Protein AF-A0A352SKR8-F1 (afdb_monomer_lite)

Structure (mmCIF, N/CA/C/O backbone):
data_AF-A0A352SKR8-F1
#
_entry.id   AF-A0A352SKR8-F1
#
loop_
_atom_site.group_PDB
_atom_site.id
_atom_site.type_symbol
_atom_site.label_atom_id
_atom_site.label_alt_id
_atom_site.label_comp_id
_atom_site.label_asym_id
_atom_site.label_entity_id
_atom_site.label_seq_id
_atom_site.pdbx_PDB_ins_code
_atom_site.Cartn_x
_atom_site.Cartn_y
_atom_site.Cartn_z
_atom_site.occupancy
_atom_site.B_iso_or_equiv
_atom_site.auth_seq_id
_atom_site.auth_comp_id
_atom_site.auth_asym_id
_atom_site.auth_atom_id
_atom_site.pdbx_PDB_model_num
ATOM 1 N N . VAL A 1 1 ? 21.280 4.554 -11.572 1.00 67.25 1 VAL A N 1
ATOM 2 C CA . VAL A 1 1 ? 20.898 5.602 -10.589 1.00 67.25 1 VAL A CA 1
ATOM 3 C C . VAL A 1 1 ? 20.989 6.953 -11.277 1.00 67.25 1 VAL A C 1
ATOM 5 O O . VAL A 1 1 ? 21.997 7.199 -11.922 1.00 67.25 1 VAL A O 1
ATOM 8 N N . GLY A 1 2 ? 19.936 7.776 -11.229 1.00 77.50 2 GLY A N 1
ATOM 9 C CA . GLY A 1 2 ? 19.920 9.088 -11.903 1.00 77.50 2 GLY A CA 1
ATOM 10 C C . GLY A 1 2 ? 19.765 9.052 -13.431 1.00 77.50 2 GLY A C 1
ATOM 11 O O . GLY A 1 2 ? 20.019 10.054 -14.086 1.00 77.50 2 GLY A O 1
ATOM 12 N N . SER A 1 3 ? 19.363 7.915 -14.009 1.00 85.81 3 SER A N 1
ATOM 13 C CA . SER A 1 3 ? 19.017 7.806 -15.431 1.00 85.81 3 SER A CA 1
ATOM 14 C C . SER A 1 3 ? 17.542 8.139 -15.672 1.00 85.81 3 SER A C 1
ATOM 16 O O . SER A 1 3 ? 16.727 8.043 -14.754 1.00 85.81 3 SER A O 1
ATOM 18 N N . GLU A 1 4 ? 17.178 8.452 -16.918 1.00 89.31 4 GLU A N 1
ATOM 19 C CA . GLU A 1 4 ? 15.783 8.694 -17.332 1.00 89.31 4 GLU A CA 1
ATOM 20 C C . GLU A 1 4 ? 14.850 7.543 -16.914 1.00 89.31 4 GLU A C 1
ATOM 22 O O . GLU A 1 4 ? 13.772 7.766 -16.369 1.00 89.31 4 GLU A O 1
ATOM 27 N N . MET A 1 5 ? 15.313 6.296 -17.065 1.00 87.75 5 MET A N 1
ATOM 28 C CA . MET A 1 5 ? 14.589 5.095 -16.632 1.00 87.75 5 MET A CA 1
ATOM 29 C C . MET A 1 5 ? 14.399 5.033 -15.109 1.00 87.75 5 MET A C 1
ATOM 31 O O . MET A 1 5 ? 13.341 4.617 -14.649 1.00 87.75 5 MET A O 1
ATOM 35 N N . ALA A 1 6 ? 15.387 5.460 -14.315 1.00 88.12 6 ALA A N 1
ATOM 36 C CA . ALA A 1 6 ? 15.270 5.476 -12.855 1.00 88.12 6 ALA A CA 1
ATOM 37 C C . ALA A 1 6 ? 14.271 6.543 -12.375 1.00 88.12 6 ALA A C 1
ATOM 39 O O . ALA A 1 6 ? 13.483 6.287 -11.468 1.00 88.12 6 ALA A O 1
ATOM 40 N N . LEU A 1 7 ? 14.289 7.723 -13.003 1.00 90.31 7 LEU A N 1
ATOM 41 C CA . LEU A 1 7 ? 13.343 8.813 -12.743 1.00 90.31 7 LEU A CA 1
ATOM 42 C C . LEU A 1 7 ? 11.912 8.409 -13.112 1.00 90.31 7 LEU A C 1
ATOM 44 O O . LEU A 1 7 ? 10.999 8.567 -12.302 1.00 90.31 7 LEU A O 1
ATOM 48 N N . ASN A 1 8 ? 11.736 7.802 -14.288 1.00 92.00 8 ASN A N 1
ATOM 49 C CA . ASN A 1 8 ? 10.465 7.215 -14.696 1.00 92.00 8 ASN A CA 1
ATOM 50 C C . ASN A 1 8 ? 10.012 6.122 -13.718 1.00 92.00 8 ASN A C 1
ATOM 52 O O . ASN A 1 8 ? 8.860 6.126 -13.289 1.00 92.00 8 ASN A O 1
ATOM 56 N N . GLY A 1 9 ? 10.926 5.229 -13.320 1.00 90.81 9 GLY A N 1
ATOM 57 C CA . GLY A 1 9 ? 10.721 4.189 -12.306 1.00 90.81 9 GLY A CA 1
ATOM 58 C C . GLY A 1 9 ? 10.158 4.751 -11.009 1.00 90.81 9 GLY A C 1
ATOM 59 O O . GLY A 1 9 ? 9.112 4.307 -10.540 1.00 90.81 9 GLY A O 1
ATOM 60 N N . ALA A 1 10 ? 10.819 5.771 -10.464 1.00 91.50 10 ALA A N 1
ATOM 61 C CA . ALA A 1 10 ? 10.415 6.427 -9.228 1.00 91.50 10 ALA A CA 1
ATOM 62 C C . ALA A 1 10 ? 9.041 7.108 -9.345 1.00 91.50 10 ALA A C 1
ATOM 64 O O . ALA A 1 10 ? 8.208 6.937 -8.456 1.00 91.50 10 ALA A O 1
ATOM 65 N N . ALA A 1 11 ? 8.774 7.824 -10.442 1.00 92.12 11 ALA A N 1
ATOM 66 C CA . ALA A 1 11 ? 7.487 8.483 -10.672 1.00 92.12 11 ALA A CA 1
ATOM 67 C C . ALA A 1 11 ? 6.338 7.469 -10.828 1.00 92.12 11 ALA A C 1
ATOM 69 O O . ALA A 1 11 ? 5.315 7.574 -10.147 1.00 92.12 11 ALA A O 1
ATOM 70 N N . ALA A 1 12 ? 6.531 6.435 -11.655 1.00 92.00 12 ALA A N 1
ATOM 71 C CA . ALA A 1 12 ? 5.567 5.349 -11.834 1.00 92.00 12 ALA A CA 1
ATOM 72 C C . ALA A 1 12 ? 5.309 4.599 -10.520 1.00 92.00 12 ALA A C 1
ATOM 74 O O . ALA A 1 12 ? 4.172 4.215 -10.225 1.00 92.00 12 ALA A O 1
ATOM 75 N N . HIS A 1 13 ? 6.360 4.391 -9.721 1.00 93.12 13 HIS A N 1
ATOM 76 C CA . HIS A 1 13 ? 6.255 3.731 -8.428 1.00 93.12 13 HIS A CA 1
ATOM 77 C C . HIS A 1 13 ? 5.497 4.589 -7.424 1.00 93.12 13 HIS A C 1
ATOM 79 O O . HIS A 1 13 ? 4.590 4.074 -6.781 1.00 93.12 13 HIS A O 1
ATOM 85 N N . ALA A 1 14 ? 5.788 5.889 -7.336 1.00 93.88 14 ALA A N 1
ATOM 86 C CA . ALA A 1 14 ? 5.060 6.813 -6.473 1.00 93.88 14 ALA A CA 1
ATOM 87 C C . ALA A 1 14 ? 3.558 6.822 -6.797 1.00 93.88 14 ALA A C 1
ATOM 89 O O . ALA A 1 14 ? 2.735 6.671 -5.894 1.00 93.88 14 ALA A O 1
ATOM 90 N N . PHE A 1 15 ? 3.202 6.901 -8.083 1.00 93.69 15 PHE A N 1
ATOM 91 C CA . PHE A 1 15 ? 1.811 6.840 -8.531 1.00 93.69 15 PHE A CA 1
ATOM 92 C C . PHE A 1 15 ? 1.137 5.511 -8.162 1.00 93.69 15 PHE A C 1
ATOM 94 O O . PHE A 1 15 ? 0.101 5.494 -7.496 1.00 93.69 15 PHE A O 1
ATOM 101 N N . SER A 1 16 ? 1.753 4.385 -8.536 1.00 93.81 16 SER A N 1
ATOM 102 C CA . SER A 1 16 ? 1.215 3.050 -8.239 1.00 93.81 16 SER A CA 1
ATOM 103 C C . SER A 1 16 ? 1.047 2.843 -6.734 1.00 93.81 16 SER A C 1
ATOM 105 O O . SER A 1 16 ? 0.039 2.295 -6.286 1.00 93.81 16 SER A O 1
ATOM 107 N N . HIS A 1 17 ? 2.012 3.338 -5.959 1.00 94.12 17 HIS A N 1
ATOM 108 C CA . HIS A 1 17 ? 2.047 3.244 -4.512 1.00 94.12 17 HIS A CA 1
ATOM 109 C C . HIS A 1 17 ? 0.936 4.017 -3.825 1.00 94.12 17 HIS A C 1
ATOM 111 O O . HIS A 1 17 ? 0.383 3.511 -2.850 1.00 94.12 17 HIS A O 1
ATOM 117 N N . ILE A 1 18 ? 0.557 5.185 -4.341 1.00 94.75 18 ILE A N 1
ATOM 118 C CA . ILE A 1 18 ? -0.629 5.899 -3.864 1.00 94.75 18 ILE A CA 1
ATOM 119 C C . ILE A 1 18 ? -1.867 5.013 -4.045 1.00 94.75 18 ILE A C 1
ATOM 121 O O . ILE A 1 18 ? -2.580 4.770 -3.076 1.00 94.75 18 ILE A O 1
ATOM 125 N N . LEU A 1 19 ? -2.071 4.440 -5.235 1.00 93.81 19 LEU A N 1
ATOM 126 C CA . LEU A 1 19 ? -3.261 3.634 -5.532 1.00 93.81 19 LEU A CA 1
ATOM 127 C C . LEU A 1 19 ? -3.398 2.412 -4.613 1.00 93.81 19 LEU A C 1
ATOM 129 O O . LEU A 1 19 ? -4.415 2.259 -3.929 1.00 93.81 19 LEU A O 1
ATOM 133 N N . TYR A 1 20 ? -2.379 1.546 -4.566 1.00 94.44 20 TYR A N 1
ATOM 134 C CA . TYR A 1 20 ? -2.492 0.315 -3.781 1.00 94.44 20 TYR A CA 1
ATOM 135 C C . TYR A 1 20 ? -2.424 0.570 -2.274 1.00 94.44 20 TYR A C 1
ATOM 137 O O . TYR A 1 20 ? -3.066 -0.165 -1.527 1.00 94.44 20 TYR A O 1
ATOM 145 N N . LYS A 1 21 ? -1.718 1.606 -1.785 1.00 94.44 21 LYS A N 1
ATOM 146 C CA . LYS A 1 21 ? -1.756 1.927 -0.349 1.00 94.44 21 LYS A CA 1
ATOM 147 C C . LYS A 1 21 ? -3.100 2.497 0.061 1.00 94.44 21 LYS A C 1
ATOM 149 O O . LYS A 1 21 ? -3.608 2.072 1.091 1.00 94.44 21 LYS A O 1
ATOM 154 N N . SER A 1 22 ? -3.696 3.392 -0.727 1.00 95.62 22 SER A N 1
ATOM 155 C CA . SER A 1 22 ? -5.046 3.890 -0.451 1.00 95.62 22 SER A CA 1
ATOM 156 C C . SER A 1 22 ? -6.044 2.736 -0.346 1.00 95.62 22 SER A C 1
ATOM 158 O O . SER A 1 22 ? -6.782 2.661 0.634 1.00 95.62 22 SER A O 1
ATOM 160 N N . LEU A 1 23 ? -5.996 1.777 -1.279 1.00 95.94 23 LEU A N 1
ATOM 161 C CA . LEU A 1 23 ? -6.818 0.567 -1.218 1.00 95.94 23 LEU A CA 1
ATOM 162 C C . LEU A 1 23 ? -6.547 -0.264 0.046 1.00 95.94 23 LEU A C 1
ATOM 164 O O . LEU A 1 23 ? -7.487 -0.656 0.737 1.00 95.94 23 LEU A O 1
ATOM 168 N N . LEU A 1 24 ? -5.276 -0.518 0.375 1.00 94.00 24 LEU A N 1
ATOM 169 C CA . LEU A 1 24 ? -4.895 -1.295 1.559 1.00 94.00 24 LEU A CA 1
ATOM 170 C C . LEU A 1 24 ? -5.330 -0.621 2.867 1.00 94.00 24 LEU A C 1
ATOM 172 O O . LEU A 1 24 ? -5.806 -1.318 3.757 1.00 94.00 24 LEU A O 1
ATOM 176 N N . PHE A 1 25 ? -5.224 0.706 2.981 1.00 92.94 25 PHE A N 1
ATOM 177 C CA . PHE A 1 25 ? -5.695 1.458 4.149 1.00 92.94 25 PHE A CA 1
ATOM 178 C C . PHE A 1 25 ? -7.220 1.410 4.284 1.00 92.94 25 PHE A C 1
ATOM 180 O O . PHE A 1 25 ? -7.724 1.188 5.383 1.00 92.94 25 PHE A O 1
ATOM 187 N N . MET A 1 26 ? -7.963 1.534 3.180 1.00 93.50 26 MET A N 1
ATOM 188 C CA . MET A 1 26 ? -9.423 1.364 3.193 1.00 93.50 26 MET A CA 1
ATOM 189 C C . MET A 1 26 ? -9.825 -0.052 3.622 1.00 93.50 26 MET A C 1
ATOM 191 O O . MET A 1 26 ? -10.756 -0.219 4.413 1.00 93.50 26 MET A O 1
ATOM 195 N N . CYS A 1 27 ? -9.102 -1.071 3.142 1.00 91.50 27 CYS A N 1
ATOM 196 C CA . CYS A 1 27 ? -9.303 -2.455 3.561 1.00 91.50 27 CYS A CA 1
ATOM 197 C C . CYS A 1 27 ? -8.949 -2.659 5.036 1.00 91.50 27 CYS A C 1
ATOM 199 O O . CYS A 1 27 ? -9.689 -3.337 5.734 1.00 91.50 27 CYS A O 1
ATOM 201 N N . ALA A 1 28 ? -7.855 -2.074 5.526 1.00 87.56 28 ALA A N 1
ATOM 202 C CA . ALA A 1 28 ? -7.468 -2.156 6.931 1.00 87.56 28 ALA A CA 1
ATOM 203 C C . ALA A 1 28 ? -8.532 -1.521 7.839 1.00 87.56 28 ALA A C 1
ATOM 205 O O . ALA A 1 28 ? -8.925 -2.135 8.825 1.00 87.56 28 ALA A O 1
ATOM 206 N N . GLY A 1 29 ? -9.077 -0.359 7.458 1.00 85.12 29 GLY A N 1
ATOM 207 C CA . GLY A 1 29 ? -10.216 0.255 8.147 1.00 85.12 29 GLY A CA 1
ATOM 208 C C . GLY A 1 29 ? -11.465 -0.633 8.132 1.00 85.12 29 GLY A C 1
ATOM 209 O O . GLY A 1 29 ? -12.126 -0.792 9.151 1.00 85.12 29 GLY A O 1
ATOM 210 N N . ALA A 1 30 ? -11.764 -1.286 7.004 1.00 86.06 30 ALA A N 1
ATOM 211 C CA . ALA A 1 30 ? -12.856 -2.258 6.914 1.00 86.06 30 ALA A CA 1
ATOM 212 C C . ALA A 1 30 ? -12.643 -3.480 7.825 1.00 86.06 30 ALA A C 1
ATOM 214 O O . ALA A 1 30 ? -13.584 -3.945 8.465 1.00 86.06 30 ALA A O 1
ATOM 215 N N . MET A 1 31 ? -11.413 -4.000 7.890 1.00 82.44 31 MET A N 1
ATOM 216 C CA . MET A 1 31 ? -11.050 -5.101 8.787 1.00 82.44 31 MET A CA 1
ATOM 217 C C . MET A 1 31 ? -11.209 -4.691 10.248 1.00 82.44 31 MET A C 1
ATOM 219 O O . MET A 1 31 ? -11.777 -5.457 11.012 1.00 82.44 31 MET A O 1
ATOM 223 N N . ALA A 1 32 ? -10.759 -3.489 10.612 1.00 78.12 32 ALA A N 1
ATOM 224 C CA . ALA A 1 32 ? -10.924 -2.908 11.943 1.00 78.12 32 ALA A CA 1
ATOM 225 C C . ALA A 1 32 ? -12.401 -2.834 12.363 1.00 78.12 32 ALA A C 1
ATOM 227 O O . ALA A 1 32 ? -12.754 -3.252 13.463 1.00 78.12 32 ALA A O 1
ATOM 228 N N . VAL A 1 33 ? -13.268 -2.366 11.461 1.00 77.12 33 VAL A N 1
ATOM 229 C CA . VAL A 1 33 ? -14.719 -2.291 11.691 1.00 77.12 33 VAL A CA 1
ATOM 230 C C . VAL A 1 33 ? -15.326 -3.677 11.927 1.00 77.12 33 VAL A C 1
ATOM 232 O O . VAL A 1 33 ? -16.110 -3.849 12.854 1.00 77.12 33 VAL A O 1
ATOM 235 N N . TYR A 1 34 ? -14.956 -4.682 11.127 1.00 73.69 34 TYR A N 1
ATOM 236 C CA . TYR A 1 34 ? -15.474 -6.044 11.300 1.00 73.69 34 TYR A CA 1
ATOM 237 C C . TYR A 1 34 ? -14.877 -6.792 12.496 1.00 73.69 34 TYR A C 1
ATOM 239 O O . TYR A 1 34 ? -15.574 -7.571 13.137 1.00 73.69 34 TYR A O 1
ATOM 247 N N . ALA A 1 35 ? -13.601 -6.567 12.802 1.00 67.38 35 ALA A N 1
ATOM 248 C CA . ALA A 1 35 ? -12.951 -7.121 13.985 1.00 67.38 35 ALA A CA 1
ATOM 249 C C . ALA A 1 35 ? -13.478 -6.480 15.284 1.00 67.38 35 ALA A C 1
ATOM 251 O O . ALA A 1 35 ? -13.132 -6.930 16.373 1.00 67.38 35 ALA A O 1
ATOM 252 N N . GLY A 1 36 ? -14.311 -5.436 15.174 1.00 56.62 36 GLY A N 1
ATOM 253 C CA . GLY A 1 36 ? -14.957 -4.764 16.295 1.00 56.62 36 GLY A CA 1
ATOM 254 C C . GLY A 1 36 ? -14.015 -3.907 17.136 1.00 56.62 36 GLY A C 1
ATOM 255 O O . GLY A 1 36 ? -14.447 -3.412 18.169 1.00 56.62 36 GLY A O 1
ATOM 256 N N . ARG A 1 37 ? -12.748 -3.737 16.730 1.00 51.41 37 ARG A N 1
ATOM 257 C CA . ARG A 1 37 ? -11.740 -2.924 17.429 1.00 51.41 37 ARG A CA 1
ATOM 258 C C . ARG A 1 37 ? -10.764 -2.332 16.419 1.00 51.41 37 ARG A C 1
ATOM 260 O O . ARG A 1 37 ? -10.093 -3.061 15.688 1.00 51.41 37 ARG A O 1
ATOM 267 N N . ALA A 1 38 ? -10.706 -1.002 16.363 1.00 46.28 38 ALA A N 1
ATOM 268 C CA . ALA A 1 38 ? -9.939 -0.278 15.351 1.00 46.28 38 ALA A CA 1
ATOM 269 C C . ALA A 1 38 ? -8.438 -0.151 15.654 1.00 46.28 38 ALA A C 1
ATOM 271 O O . ALA A 1 38 ? -7.672 0.204 14.758 1.00 46.28 38 ALA A O 1
ATOM 272 N N . THR A 1 39 ? -7.996 -0.498 16.865 1.00 36.31 39 THR A N 1
ATOM 273 C CA . THR A 1 39 ? -6.609 -0.288 17.291 1.00 36.31 39 THR A CA 1
ATOM 274 C C . THR A 1 39 ? -6.186 -1.339 18.314 1.00 36.31 39 THR A C 1
ATOM 276 O O . THR A 1 39 ? -6.989 -1.824 19.106 1.00 36.31 39 THR A O 1
ATOM 279 N N . LEU A 1 40 ? -4.885 -1.634 18.344 1.00 41.28 40 LEU A N 1
ATOM 280 C CA . LEU A 1 40 ? -4.193 -2.427 19.367 1.00 41.28 40 LEU A CA 1
ATOM 281 C C . LEU A 1 40 ? -4.238 -1.807 20.789 1.00 41.28 40 LEU A C 1
ATOM 283 O O . LEU A 1 40 ? -3.594 -2.332 21.687 1.00 41.28 40 LEU A O 1
ATOM 287 N N . VAL A 1 41 ? -4.950 -0.690 20.986 1.00 39.31 41 VAL A N 1
ATOM 288 C CA . VAL A 1 41 ? -4.839 0.238 22.125 1.00 39.31 41 VAL A CA 1
ATOM 289 C C . VAL A 1 41 ? -6.232 0.722 22.537 1.00 39.31 41 VAL A C 1
ATOM 291 O O . VAL A 1 41 ? -6.578 1.885 22.388 1.00 39.31 41 VAL A O 1
ATOM 294 N N . GLU A 1 42 ? -7.071 -0.172 23.040 1.00 34.97 42 GLU A N 1
ATOM 295 C CA . GLU A 1 42 ? -8.309 0.232 23.727 1.00 34.97 42 GLU A CA 1
ATOM 296 C C . GLU A 1 42 ? -8.274 -0.281 25.170 1.00 34.97 42 GLU A C 1
ATOM 298 O O . GLU A 1 42 ? -9.177 -0.947 25.663 1.00 34.97 42 GLU A O 1
ATOM 303 N N . TRP A 1 43 ? -7.136 -0.027 25.826 1.00 35.41 43 TRP A N 1
ATOM 304 C CA . TRP A 1 43 ? -6.876 -0.363 27.230 1.00 35.41 43 TRP A CA 1
ATOM 305 C C . TRP A 1 43 ? -6.254 0.821 27.975 1.00 35.41 43 TRP A C 1
ATOM 307 O O . TRP A 1 43 ? -5.331 0.660 28.764 1.00 35.41 43 TRP A O 1
ATOM 317 N N . THR A 1 44 ? -6.695 2.039 27.671 1.00 38.81 44 THR A N 1
ATOM 318 C CA . THR A 1 44 ? -6.252 3.235 28.396 1.00 38.81 44 THR A CA 1
ATOM 319 C C . THR A 1 44 ? -7.381 4.257 28.499 1.00 38.81 44 THR A C 1
ATOM 321 O O . THR A 1 44 ? -7.158 5.395 28.118 1.00 38.81 44 THR A O 1
ATOM 324 N N . ASP A 1 45 ? -8.590 3.866 28.926 1.00 37.47 45 ASP A N 1
ATOM 325 C CA . ASP A 1 45 ? -9.463 4.811 29.663 1.00 37.47 45 ASP A CA 1
ATOM 326 C C . ASP A 1 45 ? -10.688 4.192 30.368 1.00 37.47 45 ASP A C 1
ATOM 328 O O . ASP A 1 45 ? -11.758 4.787 30.446 1.00 37.47 45 ASP A O 1
ATOM 332 N N . SER A 1 46 ? -10.563 2.990 30.934 1.00 33.44 46 SER A N 1
ATOM 333 C CA . SER A 1 46 ? -11.492 2.591 32.002 1.00 33.44 46 SER A CA 1
ATOM 334 C C . SER A 1 46 ? -10.745 1.821 33.083 1.00 33.44 46 SER A C 1
ATOM 336 O O . SER A 1 46 ? -10.963 0.631 33.303 1.00 33.44 46 SER A O 1
ATOM 338 N N . GLN A 1 47 ? -9.796 2.492 33.730 1.00 36.25 47 GLN A N 1
ATOM 339 C CA . GLN A 1 47 ? -9.306 2.015 35.013 1.00 36.25 47 GLN A CA 1
ATOM 340 C C . GLN A 1 47 ? -9.789 2.979 36.084 1.00 36.25 47 GLN A C 1
ATOM 342 O O . GLN A 1 47 ? -9.194 4.025 36.323 1.00 36.25 47 GLN A O 1
ATOM 347 N N . ASP A 1 48 ? -10.922 2.583 36.658 1.00 36.53 48 ASP A N 1
ATOM 348 C CA . ASP A 1 48 ? -11.413 3.010 37.956 1.00 36.53 48 ASP A CA 1
ATOM 349 C C . ASP A 1 48 ? -10.275 3.102 38.981 1.00 36.53 48 ASP A C 1
ATOM 351 O O . ASP A 1 48 ? -9.398 2.233 39.056 1.00 36.53 48 ASP A O 1
ATOM 355 N N . ASP A 1 49 ? -10.365 4.141 39.810 1.00 36.78 49 ASP A N 1
ATOM 356 C CA . ASP A 1 49 ? -9.556 4.445 40.991 1.00 36.78 49 ASP A CA 1
ATOM 357 C C . ASP A 1 49 ? -9.696 3.377 42.099 1.00 36.78 49 ASP A C 1
ATOM 359 O O . ASP A 1 49 ? -10.119 3.652 43.223 1.00 36.78 49 ASP A O 1
ATOM 363 N N . SER A 1 50 ? -9.297 2.135 41.829 1.00 32.72 50 SER A N 1
ATOM 364 C CA . SER A 1 50 ? -9.081 1.136 42.878 1.00 32.72 50 SER A CA 1
ATOM 365 C C . SER A 1 50 ? -7.648 0.616 42.842 1.00 32.72 50 SER A C 1
ATOM 367 O O . SER A 1 50 ? -7.244 -0.287 42.115 1.00 32.72 50 SER A O 1
ATOM 369 N N . MET A 1 51 ? -6.858 1.282 43.673 1.00 47.41 51 MET A N 1
ATOM 370 C CA . MET A 1 51 ? -5.576 0.858 44.201 1.00 47.41 51 MET A CA 1
ATOM 371 C C . MET A 1 51 ? -5.656 -0.588 44.723 1.00 47.41 51 MET A C 1
ATOM 373 O O . MET A 1 51 ? -6.090 -0.790 45.849 1.00 47.41 51 MET A O 1
ATOM 377 N N . ASP A 1 52 ? -5.198 -1.581 43.955 1.00 35.03 52 ASP A N 1
ATOM 378 C CA . ASP A 1 52 ? -4.536 -2.762 44.522 1.00 35.03 52 ASP A CA 1
ATOM 379 C C . ASP A 1 52 ? -3.782 -3.614 43.476 1.00 35.03 52 ASP A C 1
ATOM 381 O O . ASP A 1 52 ? -4.338 -4.158 42.532 1.00 35.03 52 ASP A O 1
ATOM 385 N N . ARG A 1 53 ? -2.476 -3.760 43.741 1.00 34.59 53 ARG A N 1
ATOM 386 C CA . ARG A 1 53 ? -1.593 -4.909 43.448 1.00 34.59 53 ARG A CA 1
ATOM 387 C C . ARG A 1 53 ? -1.383 -5.356 41.989 1.00 34.59 53 ARG A C 1
ATOM 389 O O . ARG A 1 53 ? -2.140 -6.126 41.419 1.00 34.59 53 ARG A O 1
ATOM 396 N N . GLY A 1 54 ? -0.160 -5.092 41.512 1.00 32.78 54 GLY A N 1
ATOM 397 C CA . GLY A 1 54 ? 0.577 -6.053 40.677 1.00 32.78 54 GLY A CA 1
ATOM 398 C C . GLY A 1 54 ? 0.534 -5.828 39.166 1.00 32.78 54 GLY A C 1
ATOM 399 O O . GLY A 1 54 ? 0.231 -6.750 38.417 1.00 32.78 54 GLY A O 1
ATOM 400 N N . ALA A 1 55 ? 0.917 -4.639 38.696 1.00 36.78 55 ALA A N 1
ATOM 401 C CA . ALA A 1 55 ? 1.110 -4.370 37.271 1.00 36.78 55 ALA A CA 1
ATOM 402 C C . ALA A 1 55 ? 2.352 -5.102 36.714 1.00 36.78 55 ALA A C 1
ATOM 404 O O . ALA A 1 55 ? 3.435 -4.532 36.573 1.00 36.78 55 ALA A O 1
ATOM 405 N N . SER A 1 56 ? 2.192 -6.385 36.386 1.00 33.00 56 SER A N 1
ATOM 406 C CA . SER A 1 56 ? 3.116 -7.124 35.526 1.00 33.00 56 SER A CA 1
ATOM 407 C C . SER A 1 56 ? 2.607 -7.084 34.083 1.00 33.00 56 SER A C 1
ATOM 409 O O . SER A 1 56 ? 1.593 -7.676 33.742 1.00 33.00 56 SER A O 1
ATOM 411 N N . SER A 1 57 ? 3.311 -6.307 33.256 1.00 35.56 57 SER A N 1
ATOM 412 C CA . SER A 1 57 ? 3.322 -6.347 31.788 1.00 35.56 57 SER A CA 1
ATOM 413 C C . SER A 1 57 ? 1.999 -6.706 31.091 1.00 35.56 57 SER A C 1
ATOM 415 O O . SER A 1 57 ? 1.817 -7.846 30.654 1.00 35.56 57 SER A O 1
ATOM 417 N N . HIS A 1 58 ? 1.144 -5.704 30.865 1.00 36.38 58 HIS A N 1
ATOM 418 C CA . HIS A 1 58 ? 0.101 -5.766 29.838 1.00 36.38 58 HIS A CA 1
ATOM 419 C C . HIS A 1 58 ? 0.745 -6.073 28.480 1.00 36.38 58 HIS A C 1
ATOM 421 O O . HIS A 1 58 ? 1.288 -5.210 27.790 1.00 36.38 58 HIS A O 1
ATOM 427 N N . THR A 1 59 ? 0.751 -7.355 28.134 1.00 35.97 59 THR A N 1
ATOM 428 C CA . THR A 1 59 ? 1.214 -7.870 26.853 1.00 35.97 59 THR A CA 1
ATOM 429 C C . THR A 1 59 ? 0.025 -7.742 25.916 1.00 35.97 59 THR A C 1
ATOM 431 O O . THR A 1 59 ? -0.842 -8.607 25.897 1.00 35.97 59 THR A O 1
ATOM 434 N N . GLN A 1 60 ? -0.078 -6.610 25.218 1.00 44.09 60 GLN A N 1
ATOM 435 C CA . GLN A 1 60 ? -1.190 -6.361 24.303 1.00 44.09 60 GLN A CA 1
ATOM 436 C C . GLN A 1 60 ? -1.111 -7.331 23.121 1.00 44.09 60 GLN A C 1
ATOM 438 O O . GLN A 1 60 ? -0.223 -7.266 22.268 1.00 44.09 60 GLN A O 1
ATOM 443 N N . GLN A 1 61 ? -2.022 -8.297 23.150 1.00 41.72 61 GLN A N 1
ATOM 444 C CA . GLN A 1 61 ? -2.179 -9.351 22.168 1.00 41.72 61 GLN A CA 1
ATOM 445 C C . GLN A 1 61 ? -3.037 -8.836 21.009 1.00 41.72 61 GLN A C 1
ATOM 447 O O . GLN A 1 61 ? -4.040 -8.156 21.217 1.00 41.72 61 GLN A O 1
ATOM 452 N N . TRP A 1 62 ? -2.660 -9.181 19.777 1.00 43.88 62 TRP A N 1
ATOM 453 C CA . TRP A 1 62 ? -3.544 -9.038 18.622 1.00 43.88 62 TRP A CA 1
ATOM 454 C C . TRP A 1 62 ? -4.785 -9.902 18.876 1.00 43.88 62 TRP A C 1
ATOM 456 O O . TRP A 1 62 ? -4.666 -11.129 18.865 1.00 43.88 62 TRP A O 1
ATOM 466 N N . LYS A 1 63 ? -5.947 -9.290 19.147 1.00 44.59 63 LYS A N 1
ATOM 467 C CA . LYS A 1 63 ? -7.200 -10.045 19.242 1.00 44.59 63 LYS A CA 1
ATOM 468 C C . LYS A 1 63 ? -7.596 -10.463 17.828 1.00 44.59 63 LYS A C 1
ATOM 470 O O . LYS A 1 63 ? -7.801 -9.624 16.953 1.00 44.59 63 LYS A O 1
ATOM 475 N N . GLU A 1 64 ? -7.606 -11.768 17.600 1.00 53.25 64 GLU A N 1
ATOM 476 C CA . GLU A 1 64 ? -8.058 -12.359 16.345 1.00 53.25 64 GLU A CA 1
ATOM 477 C C . GLU A 1 64 ? -9.560 -12.086 16.179 1.00 53.25 64 GLU A C 1
ATOM 479 O O . GLU A 1 64 ? -10.270 -12.009 17.184 1.00 53.25 64 GLU A O 1
ATOM 484 N N . PRO A 1 65 ? -10.062 -11.883 14.949 1.00 55.41 65 PRO A N 1
ATOM 485 C CA . PRO A 1 65 ? -11.483 -11.645 14.759 1.00 55.41 65 PRO A CA 1
ATOM 486 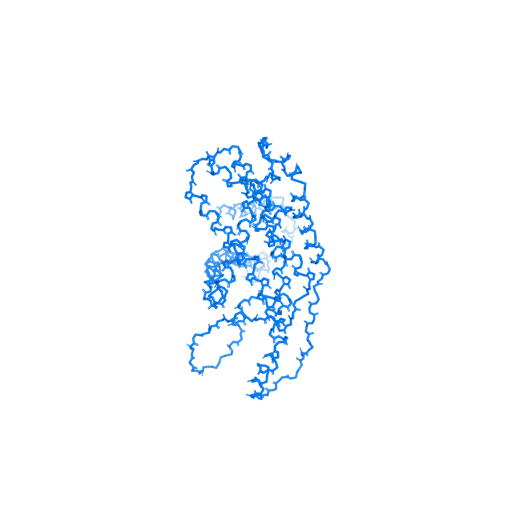C C . PRO A 1 65 ? -12.272 -12.892 15.180 1.00 55.41 65 PRO A C 1
ATOM 488 O O . PRO A 1 65 ? -12.005 -13.990 14.691 1.00 55.41 65 PRO A O 1
ATOM 491 N N . ASP A 1 66 ? -13.262 -12.699 16.057 1.00 53.72 66 ASP A N 1
ATOM 492 C CA . ASP A 1 66 ? -14.106 -13.770 16.615 1.00 53.72 66 ASP A CA 1
ATOM 493 C C . ASP A 1 66 ? -14.898 -14.520 15.515 1.00 53.72 66 ASP A C 1
ATOM 495 O O . ASP A 1 66 ? -15.358 -15.643 15.707 1.00 53.72 66 ASP A O 1
ATOM 499 N N . HIS A 1 67 ? -15.033 -13.918 14.326 1.00 61.03 67 HIS A N 1
ATOM 500 C CA . HIS A 1 67 ? -15.678 -14.507 13.158 1.00 61.03 67 HIS A CA 1
ATOM 501 C C . HIS A 1 67 ? -14.899 -14.222 11.860 1.00 61.03 67 HIS A C 1
ATOM 503 O O . HIS A 1 67 ? -14.250 -13.183 11.713 1.00 61.03 67 HIS A O 1
ATOM 509 N N . PRO A 1 68 ? -14.970 -15.125 10.866 1.00 65.81 68 PRO A N 1
ATOM 510 C CA . PRO A 1 68 ? -14.298 -14.935 9.592 1.00 65.81 68 PRO A CA 1
ATOM 511 C C . PRO A 1 68 ? -14.854 -13.739 8.807 1.00 65.81 68 PRO A C 1
ATOM 513 O O . PRO A 1 68 ? -16.036 -13.680 8.473 1.00 65.81 68 PRO A O 1
ATOM 516 N N . LEU A 1 69 ? -13.956 -12.837 8.411 1.00 79.94 69 LEU A N 1
ATOM 517 C CA . LEU A 1 69 ? -14.252 -11.688 7.555 1.00 79.94 69 LEU A CA 1
ATOM 518 C C . LEU A 1 69 ? -14.834 -12.100 6.182 1.00 79.94 69 LEU A C 1
ATOM 520 O O . LEU A 1 69 ? -14.518 -13.190 5.672 1.00 79.94 69 LEU A O 1
ATOM 524 N N . PRO A 1 70 ? -15.626 -11.225 5.525 1.00 86.31 70 PRO A N 1
ATOM 525 C CA . PRO A 1 70 ? -16.236 -11.523 4.230 1.00 86.31 70 PRO A CA 1
ATOM 526 C C . PRO A 1 70 ? -15.189 -11.752 3.131 1.00 86.31 70 PRO A C 1
ATOM 528 O O . PRO A 1 70 ? -14.155 -11.082 3.068 1.00 86.31 70 PRO A O 1
ATOM 531 N N . TRP A 1 71 ? -15.486 -12.673 2.211 1.00 86.38 71 TRP A N 1
ATOM 532 C CA . TRP A 1 71 ? -14.608 -13.000 1.078 1.00 86.38 71 TRP A CA 1
ATOM 533 C C . TRP A 1 71 ? -14.448 -11.853 0.073 1.00 86.38 71 TRP A C 1
ATOM 535 O O . TRP A 1 71 ? -13.392 -11.722 -0.538 1.00 86.38 71 TRP A O 1
ATOM 545 N N . GLY A 1 72 ? -15.451 -10.980 -0.066 1.00 89.44 72 GLY A N 1
ATOM 546 C CA . GLY A 1 72 ? -15.323 -9.782 -0.902 1.00 89.44 72 GLY A CA 1
ATOM 547 C C . GLY A 1 72 ? -14.210 -8.848 -0.413 1.00 89.44 72 GLY A C 1
ATOM 548 O O . GLY A 1 72 ? -13.440 -8.327 -1.215 1.00 89.44 72 GLY A O 1
ATOM 549 N N . LEU A 1 73 ? -14.068 -8.699 0.910 1.00 90.25 73 LEU A N 1
ATOM 550 C CA . LEU A 1 73 ? -13.021 -7.872 1.512 1.00 90.25 73 LEU A CA 1
ATOM 551 C C . LEU A 1 73 ? -11.642 -8.506 1.309 1.00 90.25 73 LEU A C 1
ATOM 553 O O . LEU A 1 73 ? -10.686 -7.799 1.003 1.00 90.25 73 LEU A O 1
ATOM 557 N N . PHE A 1 74 ? -11.558 -9.837 1.406 1.00 90.94 74 PHE A N 1
ATOM 558 C CA . PHE A 1 74 ? -10.347 -10.581 1.063 1.00 90.94 74 PHE A CA 1
ATOM 559 C C . PHE A 1 74 ? -9.913 -10.312 -0.378 1.00 90.94 74 PHE A C 1
ATOM 561 O O . PHE A 1 74 ? -8.763 -9.961 -0.606 1.00 90.94 74 PHE A O 1
ATOM 568 N N . ALA A 1 75 ? -10.822 -10.432 -1.350 1.00 94.06 75 ALA A N 1
ATOM 569 C CA . ALA A 1 75 ? -10.493 -10.228 -2.759 1.00 94.06 75 ALA A CA 1
ATOM 570 C C . ALA A 1 75 ? -9.971 -8.806 -3.029 1.00 94.06 75 ALA A C 1
ATOM 572 O O . ALA A 1 75 ? -8.930 -8.642 -3.663 1.00 94.06 75 ALA A O 1
ATOM 573 N N . LEU A 1 76 ? -10.645 -7.783 -2.491 1.00 95.25 76 LEU A N 1
ATOM 574 C CA . LEU A 1 76 ? -10.226 -6.383 -2.630 1.00 95.25 76 LEU A CA 1
ATOM 575 C C . LEU A 1 76 ? -8.872 -6.119 -1.960 1.00 95.25 76 LEU A C 1
ATOM 577 O O . LEU A 1 76 ? -8.004 -5.482 -2.558 1.00 95.25 76 LEU A O 1
ATOM 581 N N . TYR A 1 77 ? -8.658 -6.663 -0.758 1.00 94.81 77 TYR A N 1
ATOM 582 C CA . TYR A 1 77 ? -7.368 -6.580 -0.079 1.00 94.81 77 TYR A CA 1
ATOM 583 C C . TYR A 1 77 ? -6.263 -7.256 -0.888 1.00 94.81 77 TYR A C 1
ATOM 585 O O . TYR A 1 77 ? -5.197 -6.674 -1.071 1.00 94.81 77 TYR A O 1
ATOM 593 N N . MET A 1 78 ? -6.519 -8.459 -1.408 1.00 95.31 78 MET A N 1
ATOM 594 C CA . MET A 1 78 ? -5.544 -9.211 -2.189 1.00 95.31 78 MET A CA 1
ATOM 595 C C . MET A 1 78 ? -5.166 -8.482 -3.475 1.00 95.31 78 MET A C 1
ATOM 597 O O . MET A 1 78 ? -3.994 -8.491 -3.825 1.00 95.31 78 MET A O 1
ATOM 601 N N . ILE A 1 79 ? -6.079 -7.771 -4.141 1.00 96.00 79 ILE A N 1
ATOM 602 C CA . ILE A 1 79 ? -5.715 -6.934 -5.298 1.00 96.00 79 ILE A CA 1
ATOM 603 C C . ILE A 1 79 ? -4.687 -5.863 -4.893 1.00 96.00 79 ILE A C 1
ATOM 605 O O . ILE A 1 79 ? -3.675 -5.685 -5.573 1.00 96.00 79 ILE A O 1
ATOM 609 N N . GLY A 1 80 ? -4.883 -5.200 -3.749 1.00 94.94 80 GLY A N 1
ATOM 610 C CA . GLY A 1 80 ? -3.910 -4.246 -3.206 1.00 94.94 80 GLY A CA 1
ATOM 611 C C . GLY A 1 80 ? -2.591 -4.903 -2.785 1.00 94.94 80 GLY A C 1
ATOM 612 O O . GLY A 1 80 ? -1.516 -4.418 -3.139 1.00 94.94 80 GLY A O 1
ATOM 613 N N . ALA A 1 81 ? -2.663 -6.029 -2.073 1.00 93.88 81 ALA A N 1
ATOM 614 C CA . ALA A 1 81 ? -1.516 -6.751 -1.521 1.00 93.88 81 ALA A CA 1
ATOM 615 C C . ALA A 1 81 ? -0.651 -7.416 -2.610 1.00 93.88 81 ALA A C 1
ATOM 617 O O . ALA A 1 81 ? 0.578 -7.456 -2.524 1.00 93.88 81 ALA A O 1
ATOM 618 N N . LEU A 1 82 ? -1.274 -7.905 -3.678 1.00 94.00 82 LEU A N 1
ATOM 619 C CA . LEU A 1 82 ? -0.582 -8.438 -4.847 1.00 94.00 82 LEU A CA 1
ATOM 620 C C . LEU A 1 82 ? -0.017 -7.301 -5.708 1.00 94.00 82 LEU A C 1
ATOM 622 O O . LEU A 1 82 ? 1.081 -7.442 -6.248 1.00 94.00 82 LEU A O 1
ATOM 626 N N . SER A 1 83 ? -0.692 -6.145 -5.761 1.00 95.38 83 SER A N 1
ATOM 627 C CA . SER A 1 83 ? -0.170 -4.967 -6.457 1.00 95.38 83 SER A CA 1
ATOM 628 C C . SER A 1 83 ? 1.088 -4.439 -5.772 1.00 95.38 83 SER A C 1
ATOM 630 O O . SER A 1 83 ? 2.131 -4.350 -6.416 1.00 95.38 83 SER A O 1
ATOM 632 N N . ILE A 1 84 ? 1.070 -4.225 -4.449 1.00 93.44 84 ILE A N 1
ATOM 633 C CA . ILE A 1 84 ? 2.279 -3.829 -3.702 1.00 93.44 84 ILE A CA 1
ATOM 634 C C . ILE A 1 84 ? 3.397 -4.868 -3.815 1.00 93.44 84 ILE A C 1
ATOM 636 O O . ILE A 1 84 ? 4.565 -4.508 -3.716 1.00 93.44 84 ILE A O 1
ATOM 640 N N . SER A 1 85 ? 3.078 -6.142 -4.046 1.00 91.88 85 SER A N 1
ATOM 641 C CA . SER A 1 85 ? 4.072 -7.211 -4.197 1.00 91.88 85 SER A CA 1
ATOM 642 C C . SER A 1 85 ? 4.655 -7.294 -5.609 1.00 91.88 85 SER A C 1
ATOM 644 O O . SER A 1 85 ? 5.761 -7.800 -5.764 1.00 91.88 85 SER A O 1
ATOM 646 N N . GLY A 1 86 ? 4.023 -6.665 -6.601 1.00 89.06 86 GLY A N 1
ATOM 647 C CA . GLY A 1 86 ? 4.491 -6.663 -7.988 1.00 89.06 86 GLY A CA 1
ATOM 648 C C . GLY A 1 86 ? 4.086 -7.918 -8.752 1.00 89.06 86 GLY A C 1
ATOM 649 O O . GLY A 1 86 ? 4.859 -8.417 -9.558 1.00 89.06 86 GLY A O 1
ATOM 650 N N . VAL A 1 87 ? 2.897 -8.462 -8.482 1.00 92.12 87 VAL A N 1
ATOM 651 C CA . VAL A 1 87 ? 2.356 -9.569 -9.282 1.00 92.12 87 VAL A CA 1
ATOM 652 C C . VAL A 1 87 ? 2.067 -9.079 -10.705 1.00 92.12 87 VAL A C 1
ATOM 654 O O . VAL A 1 87 ? 1.515 -7.982 -10.848 1.00 92.12 87 VAL A O 1
ATOM 657 N N . PRO A 1 88 ? 2.403 -9.866 -11.748 1.00 90.25 88 PRO A N 1
ATOM 658 C CA . PRO A 1 88 ? 2.078 -9.515 -13.126 1.00 90.25 88 PRO A CA 1
ATOM 659 C C . PRO A 1 88 ? 0.609 -9.107 -13.287 1.00 90.25 88 PRO A C 1
ATOM 661 O O . PRO A 1 88 ? -0.263 -9.665 -12.624 1.00 90.25 88 PRO A O 1
ATOM 664 N N . LEU A 1 89 ? 0.345 -8.159 -14.193 1.00 89.62 89 LEU A N 1
ATOM 665 C CA . LEU A 1 89 ? -0.979 -7.571 -14.481 1.00 89.62 89 LEU A CA 1
ATOM 666 C C . LEU A 1 89 ? -1.506 -6.560 -13.445 1.00 89.62 89 LEU A C 1
ATOM 668 O O . LEU A 1 89 ? -2.580 -5.999 -13.651 1.00 89.62 89 LEU A O 1
ATOM 672 N N . LEU A 1 90 ? -0.778 -6.287 -12.357 1.00 93.44 90 LEU A N 1
ATOM 673 C CA . LEU A 1 90 ? -1.140 -5.254 -11.378 1.00 93.44 90 LEU A CA 1
ATOM 674 C C . LEU A 1 90 ? -0.214 -4.040 -11.456 1.00 93.44 90 LEU A C 1
ATOM 676 O O . LEU A 1 90 ? 0.942 -4.140 -11.862 1.00 93.44 90 LEU A O 1
ATOM 680 N N . SER A 1 91 ? -0.710 -2.879 -11.024 1.00 91.12 91 SER A N 1
ATOM 681 C CA . SER A 1 91 ? 0.010 -1.605 -11.151 1.00 91.12 91 SER A CA 1
ATOM 682 C C . SER A 1 91 ? 1.424 -1.608 -10.550 1.00 91.12 91 SER A C 1
ATOM 684 O O . SER A 1 91 ? 2.343 -1.034 -11.133 1.00 91.12 91 SER A O 1
ATOM 686 N N . GLY A 1 92 ? 1.663 -2.295 -9.427 1.00 87.56 92 GLY A N 1
ATOM 687 C CA . GLY A 1 92 ? 3.010 -2.367 -8.852 1.00 87.56 92 GLY A CA 1
ATOM 688 C C . GLY A 1 92 ? 4.029 -3.149 -9.692 1.00 87.56 92 GLY A C 1
ATOM 689 O O . GLY A 1 92 ? 5.224 -2.884 -9.572 1.00 87.56 92 GLY A O 1
ATOM 690 N N . PHE A 1 93 ? 3.595 -4.045 -10.587 1.00 92.00 93 PHE A N 1
ATOM 691 C CA . PHE A 1 93 ? 4.483 -4.738 -11.532 1.00 92.00 93 PHE A CA 1
ATOM 692 C C . PHE A 1 93 ? 4.980 -3.820 -12.654 1.00 92.00 93 PHE A C 1
ATOM 694 O O . PHE A 1 93 ? 6.067 -4.021 -13.173 1.00 92.00 93 PHE A O 1
ATOM 701 N N . ILE A 1 94 ? 4.240 -2.767 -12.997 1.00 90.56 94 ILE A N 1
ATOM 702 C CA . ILE A 1 94 ? 4.639 -1.831 -14.060 1.00 90.56 94 ILE A CA 1
ATOM 703 C C . ILE A 1 94 ? 5.800 -0.927 -13.622 1.00 90.56 94 ILE A C 1
ATOM 705 O O . ILE A 1 94 ? 6.595 -0.479 -14.447 1.00 90.56 94 ILE A O 1
ATOM 709 N N . SER A 1 95 ? 5.912 -0.666 -12.318 1.00 89.69 95 SER A N 1
ATOM 710 C CA . SER A 1 95 ? 6.888 0.276 -11.760 1.00 89.69 95 SER A CA 1
ATOM 711 C C . SER A 1 95 ? 8.111 -0.387 -11.126 1.00 89.69 95 SER A C 1
ATOM 713 O O . SER A 1 95 ? 9.221 0.126 -11.270 1.00 89.69 95 SER A O 1
ATOM 715 N N . LYS A 1 96 ? 7.942 -1.519 -10.430 1.00 90.56 96 LYS A N 1
ATOM 716 C CA . LYS A 1 96 ? 9.037 -2.164 -9.688 1.00 90.56 96 LYS A CA 1
ATOM 717 C C . LYS A 1 96 ? 10.194 -2.650 -10.572 1.00 90.56 96 LYS A C 1
ATOM 719 O O . LYS A 1 96 ? 11.326 -2.268 -10.275 1.00 90.56 96 LYS A O 1
ATOM 724 N N . PRO A 1 97 ? 9.972 -3.432 -11.644 1.00 89.94 97 PRO A N 1
ATOM 725 C CA . PRO A 1 97 ? 11.067 -3.963 -12.450 1.00 89.94 97 PRO A CA 1
ATOM 726 C C . PRO A 1 97 ? 11.855 -2.853 -13.151 1.00 89.94 97 PRO A C 1
ATOM 728 O O . PRO A 1 97 ? 13.070 -2.946 -13.258 1.00 89.94 97 PRO A O 1
ATOM 731 N N . MET A 1 98 ? 11.201 -1.744 -13.518 1.00 89.19 98 MET A N 1
ATOM 732 C CA . MET A 1 98 ? 11.872 -0.565 -14.079 1.00 89.19 98 MET A CA 1
ATOM 733 C C . MET A 1 98 ? 12.912 0.029 -13.109 1.00 89.19 98 MET A C 1
ATOM 735 O O . MET A 1 98 ? 13.992 0.444 -13.530 1.00 89.19 98 MET A O 1
ATOM 739 N N . ILE A 1 99 ? 12.629 0.036 -11.799 1.00 90.00 99 ILE A N 1
ATOM 740 C CA . ILE A 1 99 ? 13.599 0.466 -10.780 1.00 90.00 99 ILE A CA 1
ATOM 741 C C . ILE A 1 99 ? 14.749 -0.542 -10.683 1.00 90.00 99 ILE A C 1
ATOM 743 O O . ILE A 1 99 ? 15.910 -0.124 -10.700 1.00 90.00 99 ILE A O 1
ATOM 747 N N . LEU A 1 100 ? 14.451 -1.844 -10.615 1.00 88.88 100 LEU A N 1
ATOM 748 C CA . LEU A 1 100 ? 15.472 -2.888 -10.486 1.00 88.88 100 LEU A CA 1
ATOM 749 C C . LEU A 1 100 ? 16.401 -2.924 -11.708 1.00 88.88 100 LEU A C 1
ATOM 751 O O . LEU A 1 100 ? 17.620 -2.933 -11.543 1.00 88.88 100 LEU A O 1
ATOM 755 N N . GLU A 1 101 ? 15.861 -2.813 -12.922 1.00 87.56 101 GLU A N 1
ATOM 756 C CA . GLU A 1 101 ? 16.646 -2.742 -14.156 1.00 87.56 101 GLU A CA 1
ATOM 757 C C . GLU A 1 101 ? 17.534 -1.488 -14.192 1.00 87.56 101 GLU A C 1
ATOM 759 O O . GLU A 1 101 ? 18.702 -1.549 -14.586 1.00 87.56 101 GLU A O 1
ATOM 764 N N . SER A 1 102 ? 17.026 -0.346 -13.717 1.00 87.75 102 SER A N 1
ATOM 765 C CA . SER A 1 102 ? 17.807 0.895 -13.646 1.00 87.75 102 SER A CA 1
ATOM 766 C C . SER A 1 102 ? 18.982 0.825 -12.657 1.00 87.75 102 SER A C 1
ATOM 768 O O . SER A 1 102 ? 19.992 1.517 -12.846 1.00 87.75 102 SER A O 1
ATOM 770 N N . LEU A 1 103 ? 18.867 0.001 -11.607 1.00 87.06 103 LEU A N 1
ATOM 771 C CA . LEU A 1 103 ? 19.963 -0.308 -10.688 1.00 87.06 103 LEU A CA 1
ATOM 772 C C . LEU A 1 103 ? 20.920 -1.342 -11.284 1.00 87.06 103 LEU A C 1
ATOM 774 O O . LEU A 1 103 ? 22.132 -1.160 -11.170 1.00 87.06 103 LEU A O 1
ATOM 778 N N . GLY A 1 104 ? 20.392 -2.374 -11.950 1.00 84.88 104 GLY A N 1
ATOM 779 C CA . GLY A 1 104 ? 21.182 -3.401 -12.629 1.00 84.88 104 GLY A CA 1
ATOM 780 C C . GLY A 1 104 ? 22.105 -2.805 -13.693 1.00 84.88 104 GLY A C 1
ATOM 781 O O . GLY A 1 104 ? 23.303 -3.071 -13.691 1.00 84.88 104 GLY A O 1
ATOM 782 N N . LYS A 1 105 ? 21.589 -1.883 -14.519 1.00 86.19 105 LYS A N 1
ATOM 783 C CA . LYS A 1 105 ? 22.384 -1.131 -15.512 1.00 86.19 105 LYS A CA 1
ATOM 784 C C . LYS A 1 105 ? 23.457 -0.231 -14.899 1.00 86.19 105 LYS A C 1
ATOM 786 O O . LYS A 1 105 ? 24.410 0.131 -15.576 1.00 86.19 105 LYS A O 1
ATOM 791 N N . ALA A 1 106 ? 23.291 0.161 -13.640 1.00 86.31 106 ALA A N 1
ATOM 792 C CA . ALA A 1 106 ? 24.261 0.971 -12.913 1.00 86.31 106 ALA A CA 1
ATOM 793 C C . ALA A 1 106 ? 25.258 0.120 -12.102 1.00 86.31 106 ALA A C 1
ATOM 795 O O . ALA A 1 106 ? 26.036 0.685 -11.342 1.00 86.31 106 ALA A O 1
ATOM 796 N N . HIS A 1 107 ? 25.227 -1.214 -12.241 1.00 84.38 107 HIS A N 1
ATOM 797 C CA . HIS A 1 107 ? 26.101 -2.164 -11.539 1.00 84.38 107 HIS A CA 1
ATOM 798 C C . HIS A 1 107 ? 26.094 -2.015 -10.002 1.00 84.38 107 HIS A C 1
ATOM 800 O O . HIS A 1 107 ? 27.064 -2.345 -9.321 1.00 84.38 107 HIS A O 1
ATOM 806 N N . HIS A 1 108 ? 24.987 -1.537 -9.422 1.00 85.31 108 HIS A N 1
ATOM 807 C CA . HIS A 1 108 ? 24.826 -1.405 -7.971 1.00 85.31 108 HIS A CA 1
ATOM 808 C C . HIS A 1 108 ? 24.184 -2.659 -7.366 1.00 85.31 108 HIS A C 1
ATOM 810 O O . HIS A 1 108 ? 23.037 -2.638 -6.911 1.00 85.31 108 HIS A O 1
ATOM 816 N N . GLU A 1 109 ? 24.942 -3.753 -7.340 1.00 87.75 109 GLU A N 1
ATOM 817 C CA . GLU A 1 109 ? 24.468 -5.073 -6.898 1.00 87.75 109 GLU A CA 1
ATOM 818 C C . GLU A 1 109 ? 23.952 -5.070 -5.453 1.00 87.75 109 GLU A C 1
ATOM 820 O O . GLU A 1 109 ? 22.890 -5.622 -5.170 1.00 87.75 109 GLU A O 1
ATOM 825 N N . ALA A 1 110 ? 24.639 -4.373 -4.542 1.00 88.38 110 ALA A N 1
ATOM 826 C CA . ALA A 1 110 ? 24.207 -4.264 -3.148 1.00 88.38 110 ALA A CA 1
ATOM 827 C C . ALA A 1 110 ? 22.819 -3.610 -3.016 1.00 88.38 110 ALA A C 1
ATOM 829 O O . ALA A 1 110 ? 21.980 -4.074 -2.245 1.00 88.38 110 ALA A O 1
ATOM 830 N N . GLY A 1 111 ? 22.553 -2.557 -3.798 1.00 86.75 111 GLY A N 1
ATOM 831 C CA . GLY A 1 111 ? 21.251 -1.889 -3.808 1.00 86.75 111 GLY A CA 1
ATOM 832 C C . GLY A 1 111 ? 20.152 -2.787 -4.374 1.00 86.75 111 GLY A C 1
ATOM 833 O O . GLY A 1 111 ? 19.055 -2.838 -3.823 1.00 86.75 111 GLY A O 1
ATOM 834 N N . LEU A 1 112 ? 20.466 -3.546 -5.425 1.00 89.06 112 LEU A N 1
ATOM 835 C CA . LEU A 1 112 ? 19.546 -4.504 -6.032 1.00 89.06 112 LEU A CA 1
ATOM 836 C C . LEU A 1 112 ? 19.156 -5.603 -5.029 1.00 89.06 112 LEU A C 1
ATOM 838 O O . LEU A 1 112 ? 17.968 -5.858 -4.834 1.00 89.06 112 LEU A O 1
ATOM 842 N N . LEU A 1 113 ? 20.127 -6.184 -4.317 1.00 89.06 113 LEU A N 1
ATOM 843 C CA . LEU A 1 113 ? 19.872 -7.206 -3.295 1.00 89.06 113 LEU A CA 1
ATOM 844 C C . LEU A 1 113 ? 18.996 -6.683 -2.150 1.00 89.06 113 LEU A C 1
ATOM 846 O O . LEU A 1 113 ? 18.069 -7.373 -1.723 1.00 89.06 113 LEU A O 1
ATOM 850 N N . ILE A 1 114 ? 19.245 -5.457 -1.680 1.00 91.31 114 ILE A N 1
ATOM 851 C CA . ILE A 1 114 ? 18.424 -4.819 -0.641 1.00 91.31 114 ILE A CA 1
ATOM 852 C C . ILE A 1 114 ? 16.986 -4.617 -1.132 1.00 91.31 114 ILE A C 1
ATOM 854 O O . ILE A 1 114 ? 16.046 -4.894 -0.387 1.00 91.31 114 ILE A O 1
ATOM 858 N N . LEU A 1 115 ? 16.789 -4.180 -2.380 1.00 90.00 115 LEU A N 1
ATOM 859 C CA . LEU A 1 115 ? 15.453 -3.993 -2.952 1.00 90.00 115 LEU A CA 1
ATOM 860 C C . LEU A 1 115 ? 14.704 -5.317 -3.135 1.00 90.00 115 LEU A C 1
ATOM 862 O O . LEU A 1 115 ? 13.515 -5.387 -2.814 1.00 90.00 115 LEU A O 1
ATOM 866 N N . ILE A 1 116 ? 15.383 -6.377 -3.585 1.00 88.62 116 ILE A N 1
ATOM 867 C CA . ILE A 1 116 ? 14.789 -7.718 -3.663 1.00 88.62 116 ILE A CA 1
ATOM 868 C C . ILE A 1 116 ? 14.384 -8.189 -2.263 1.00 88.62 116 ILE A C 1
ATOM 870 O O . ILE A 1 116 ? 13.236 -8.589 -2.061 1.00 88.62 116 ILE A O 1
ATOM 874 N N . ALA A 1 117 ? 15.278 -8.080 -1.276 1.00 88.44 117 ALA A N 1
ATOM 875 C CA . ALA A 1 117 ? 14.988 -8.458 0.106 1.00 88.44 117 ALA A CA 1
ATOM 876 C C . ALA A 1 117 ? 13.803 -7.664 0.686 1.00 88.44 117 ALA A C 1
ATOM 878 O O . ALA A 1 117 ? 12.918 -8.242 1.320 1.00 88.44 117 ALA A O 1
ATOM 879 N N . ALA A 1 118 ? 13.731 -6.358 0.414 1.00 89.75 118 ALA A N 1
ATOM 880 C CA . ALA A 1 118 ? 12.609 -5.512 0.809 1.00 89.75 118 ALA A CA 1
ATOM 881 C C . ALA A 1 118 ? 11.291 -5.931 0.128 1.00 89.75 118 ALA A C 1
ATOM 883 O O . ALA A 1 118 ? 10.234 -5.936 0.769 1.00 89.75 118 ALA A O 1
ATOM 884 N N . SER A 1 119 ? 11.337 -6.331 -1.147 1.00 89.69 119 SER A N 1
ATOM 885 C CA . SER A 1 119 ? 10.165 -6.821 -1.885 1.00 89.69 119 SER A CA 1
ATOM 886 C C . SER A 1 119 ? 9.650 -8.143 -1.303 1.00 89.69 119 SER A C 1
ATOM 888 O O . SER A 1 119 ? 8.452 -8.272 -1.042 1.00 89.69 119 SER A O 1
ATOM 890 N N . ILE A 1 120 ? 10.557 -9.078 -0.991 1.00 89.81 120 ILE A N 1
ATOM 891 C CA . ILE A 1 120 ? 10.237 -10.336 -0.298 1.00 89.81 120 ILE A CA 1
ATOM 892 C C . ILE A 1 120 ? 9.604 -10.046 1.067 1.00 89.81 120 ILE A C 1
ATOM 894 O O . ILE A 1 120 ? 8.538 -10.576 1.371 1.00 89.81 120 ILE A O 1
ATOM 898 N N . GLY A 1 121 ? 10.213 -9.174 1.878 1.00 87.88 121 GLY A N 1
ATOM 899 C CA . GLY A 1 121 ? 9.686 -8.795 3.193 1.00 87.88 121 GLY A CA 1
ATOM 900 C C . GLY A 1 121 ? 8.282 -8.185 3.121 1.00 87.88 121 GLY A C 1
ATOM 901 O O . GLY A 1 121 ? 7.407 -8.511 3.926 1.00 87.88 121 GLY A O 1
ATOM 902 N N . THR A 1 122 ? 8.034 -7.355 2.108 1.00 89.31 122 THR A N 1
ATOM 903 C CA . THR A 1 122 ? 6.719 -6.746 1.875 1.00 89.31 122 THR A CA 1
ATOM 904 C C . THR A 1 122 ? 5.669 -7.798 1.516 1.00 89.31 122 THR A C 1
ATOM 906 O O . THR A 1 122 ? 4.582 -7.786 2.102 1.00 89.31 122 THR A O 1
ATOM 909 N N . PHE A 1 123 ? 5.992 -8.742 0.624 1.00 91.06 123 PHE A N 1
ATOM 910 C CA . PHE A 1 123 ? 5.090 -9.840 0.261 1.00 91.06 123 PHE A CA 1
ATOM 911 C C . PHE A 1 123 ? 4.834 -10.788 1.443 1.00 91.06 123 PHE A C 1
ATOM 913 O O . PHE A 1 123 ? 3.689 -11.157 1.698 1.00 91.06 123 PHE A O 1
ATOM 920 N N . LEU A 1 124 ? 5.866 -11.104 2.233 1.00 88.94 124 LEU A N 1
ATOM 921 C CA . LEU A 1 124 ? 5.748 -11.902 3.459 1.00 88.94 124 LEU A CA 1
ATOM 922 C C . LEU A 1 124 ? 4.752 -11.296 4.448 1.00 88.94 124 LEU A C 1
ATOM 924 O O . LEU A 1 124 ? 3.910 -12.001 5.004 1.00 88.94 124 LEU A O 1
ATOM 928 N N . HIS A 1 125 ? 4.847 -9.988 4.676 1.00 85.38 125 HIS A N 1
ATOM 929 C CA . HIS A 1 125 ? 4.012 -9.301 5.651 1.00 85.38 125 HIS A CA 1
ATOM 930 C C . HIS A 1 125 ? 2.600 -9.019 5.117 1.00 85.38 125 HIS A C 1
ATOM 932 O O . HIS A 1 125 ? 1.608 -9.472 5.686 1.00 85.38 125 HIS A O 1
ATOM 938 N N . THR A 1 126 ? 2.500 -8.268 4.021 1.00 87.00 126 THR A N 1
ATOM 939 C CA . THR A 1 126 ? 1.211 -7.782 3.501 1.00 87.00 126 THR A CA 1
ATOM 940 C C . THR A 1 126 ? 0.512 -8.797 2.601 1.00 87.00 126 THR A C 1
ATOM 942 O O . THR A 1 126 ? -0.701 -8.934 2.668 1.00 87.00 126 THR A O 1
ATOM 945 N N . GLY A 1 127 ? 1.258 -9.559 1.800 1.00 88.00 127 GLY A N 1
ATOM 946 C CA . GLY A 1 127 ? 0.690 -10.549 0.881 1.00 88.00 127 GLY A CA 1
ATOM 947 C C . GLY A 1 127 ? 0.293 -11.868 1.541 1.00 88.00 127 GLY A C 1
ATOM 948 O O . GLY A 1 127 ? -0.611 -12.536 1.046 1.00 88.00 127 GLY A O 1
ATOM 949 N N . LEU A 1 128 ? 0.949 -12.251 2.643 1.00 88.94 128 LEU A N 1
ATOM 950 C CA . LEU A 1 128 ? 0.769 -13.573 3.257 1.00 88.94 128 LEU A CA 1
ATOM 951 C C . LEU A 1 128 ? 0.372 -13.507 4.734 1.00 88.94 128 LEU A C 1
ATOM 953 O O . LEU A 1 128 ? -0.678 -14.039 5.091 1.00 88.94 128 LEU A O 1
ATOM 957 N N . LYS A 1 129 ? 1.154 -12.842 5.598 1.00 85.81 129 LYS A N 1
ATOM 958 C CA . LYS A 1 129 ? 0.910 -12.830 7.054 1.00 85.81 129 LYS A CA 1
ATOM 959 C C . LYS A 1 129 ? -0.466 -12.266 7.419 1.00 85.81 129 LYS A C 1
ATOM 961 O O . LYS A 1 129 ? -1.188 -12.918 8.167 1.00 85.81 129 LYS A O 1
ATOM 966 N N . ILE A 1 130 ? -0.826 -11.085 6.908 1.00 85.75 130 ILE A N 1
ATOM 967 C CA . ILE A 1 130 ? -2.110 -10.438 7.235 1.00 85.75 130 ILE A CA 1
ATOM 968 C C . ILE A 1 130 ? -3.308 -11.260 6.717 1.00 85.75 130 ILE A C 1
ATOM 970 O O . ILE A 1 130 ? -4.178 -11.585 7.527 1.00 85.75 130 ILE A O 1
ATOM 974 N N . PRO A 1 131 ? -3.362 -11.678 5.434 1.00 86.81 131 PRO A N 1
ATOM 975 C CA . PRO A 1 131 ? -4.426 -12.553 4.937 1.00 86.81 131 PRO A CA 1
ATOM 976 C C . PRO A 1 131 ? -4.553 -13.866 5.707 1.00 86.81 131 PRO A C 1
ATOM 978 O O . PRO A 1 131 ? -5.661 -14.307 6.022 1.00 86.81 131 PRO A O 1
ATOM 981 N N . TYR A 1 132 ? -3.415 -14.482 6.036 1.00 83.00 132 TYR A N 1
ATOM 982 C CA . TYR A 1 132 ? -3.388 -15.714 6.808 1.00 83.00 132 TYR A CA 1
ATOM 983 C C . TYR A 1 132 ? -3.993 -15.512 8.200 1.00 83.00 132 TYR A C 1
ATOM 985 O O . TYR A 1 132 ? -4.833 -16.308 8.612 1.00 83.00 132 TYR A O 1
ATOM 993 N N . ALA A 1 133 ? -3.619 -14.431 8.886 1.00 79.44 133 ALA A N 1
ATOM 994 C CA . ALA A 1 133 ? -4.100 -14.116 10.225 1.00 79.44 133 ALA A CA 1
ATOM 995 C C . ALA A 1 133 ? -5.594 -13.774 10.275 1.00 79.44 133 ALA A C 1
ATOM 997 O O . ALA A 1 133 ? -6.305 -14.253 11.148 1.00 79.44 133 ALA A O 1
ATOM 998 N N . MET A 1 134 ? -6.068 -12.961 9.333 1.00 79.56 134 MET A N 1
ATOM 999 C CA . MET A 1 134 ? -7.424 -12.406 9.368 1.00 79.56 134 MET A CA 1
ATOM 1000 C C . MET A 1 134 ? -8.481 -13.320 8.730 1.00 79.56 134 MET A C 1
ATOM 1002 O O . MET A 1 134 ? -9.646 -13.279 9.121 1.00 79.56 134 MET A O 1
ATOM 1006 N N . TRP A 1 135 ? -8.108 -14.156 7.751 1.00 82.69 135 TRP A N 1
ATOM 1007 C CA . TRP A 1 135 ? -9.062 -15.026 7.045 1.00 82.69 135 TRP A CA 1
ATOM 1008 C C . TRP A 1 135 ? -8.810 -16.518 7.224 1.00 82.69 135 TRP A C 1
ATOM 1010 O O . TRP A 1 135 ? -9.774 -17.265 7.398 1.00 82.69 135 TRP A O 1
ATOM 1020 N N . ILE A 1 136 ? -7.560 -16.975 7.119 1.00 82.00 136 ILE A N 1
ATOM 1021 C CA . ILE A 1 136 ? -7.258 -18.411 7.001 1.00 82.00 136 ILE A CA 1
ATOM 1022 C C . ILE A 1 136 ? -7.233 -19.078 8.377 1.00 82.00 136 ILE A C 1
ATOM 1024 O O . ILE A 1 136 ? -7.895 -20.096 8.569 1.00 82.00 136 ILE A O 1
ATOM 1028 N N . LYS A 1 137 ? -6.509 -18.499 9.340 1.00 76.06 137 LYS A N 1
ATOM 1029 C CA . LYS A 1 137 ? -6.344 -19.063 10.684 1.00 76.06 137 LYS A CA 1
ATOM 1030 C C . LYS A 1 137 ? -7.676 -19.209 11.442 1.00 76.06 137 LYS A C 1
ATOM 1032 O O . LYS A 1 137 ? -7.951 -20.334 11.845 1.00 76.06 137 LYS A O 1
ATOM 1037 N N . PRO A 1 138 ? -8.559 -18.190 11.534 1.00 72.50 138 PRO A N 1
ATOM 1038 C CA . PRO A 1 138 ? -9.843 -18.342 12.232 1.00 72.50 138 PRO A CA 1
ATOM 1039 C C . PRO A 1 138 ? -10.716 -19.464 11.649 1.00 72.50 138 PRO A C 1
ATOM 1041 O O . PRO A 1 138 ? -11.412 -20.171 12.371 1.00 72.50 138 PRO A O 1
ATOM 1044 N N . ARG A 1 139 ? -10.646 -19.681 10.326 1.00 75.56 139 ARG A N 1
ATOM 1045 C CA . ARG A 1 139 ? -11.362 -20.777 9.651 1.00 75.56 139 ARG A CA 1
ATOM 1046 C C . ARG A 1 139 ? -10.739 -22.142 9.934 1.00 75.56 139 ARG A C 1
ATOM 1048 O O . ARG A 1 139 ? -11.470 -23.118 10.054 1.00 75.56 139 ARG A O 1
ATOM 1055 N N . LEU A 1 140 ? -9.412 -22.219 10.031 1.00 75.38 140 LEU A N 1
ATOM 1056 C CA . LEU A 1 140 ? -8.708 -23.451 10.383 1.00 75.38 140 LEU A CA 1
ATOM 1057 C C . LEU A 1 140 ? -8.976 -23.849 11.842 1.00 75.38 140 LEU A C 1
ATOM 1059 O O . LEU A 1 140 ? -9.222 -25.022 12.118 1.00 75.38 140 LEU A O 1
ATOM 1063 N N . ASP A 1 141 ? -8.986 -22.875 12.751 1.00 71.38 141 ASP A N 1
ATOM 1064 C CA . ASP A 1 141 ? -9.261 -23.074 14.178 1.00 71.38 141 ASP A CA 1
ATOM 1065 C C . ASP A 1 141 ? -10.731 -23.490 14.398 1.00 71.38 141 ASP A C 1
ATOM 1067 O O . ASP A 1 141 ? -11.014 -24.418 15.158 1.00 71.38 141 ASP A O 1
ATOM 1071 N N . SER A 1 142 ? -11.666 -22.889 13.648 1.00 69.44 142 SER A N 1
ATOM 1072 C CA . SER A 1 142 ? -13.080 -23.293 13.630 1.00 69.44 142 SER A CA 1
ATOM 1073 C C . SER A 1 142 ? -13.284 -24.704 13.053 1.00 69.44 142 SER A C 1
ATOM 1075 O O . SER A 1 142 ? -14.022 -25.499 13.626 1.00 69.44 142 SER A O 1
ATOM 1077 N N . ALA A 1 143 ? -12.587 -25.066 11.969 1.00 72.19 143 ALA A N 1
ATOM 1078 C CA . ALA A 1 143 ? -12.688 -26.396 11.356 1.00 72.19 143 ALA A CA 1
ATOM 1079 C C . ALA A 1 143 ? -12.042 -27.521 12.188 1.00 72.19 143 ALA A C 1
ATOM 1081 O O . ALA A 1 143 ? -12.382 -28.689 12.011 1.00 72.19 143 ALA A O 1
ATOM 1082 N N . SER A 1 144 ? -11.099 -27.187 13.072 1.00 69.31 144 SER A N 1
ATOM 1083 C CA . SER A 1 144 ? -10.397 -28.142 13.939 1.00 69.31 144 SER A CA 1
ATOM 1084 C C . SER A 1 144 ? -11.055 -28.331 15.312 1.00 69.31 144 SER A C 1
ATOM 1086 O O . SER A 1 144 ? -10.545 -29.109 16.116 1.00 69.31 144 SER A O 1
ATOM 1088 N N . GLY A 1 145 ? -12.183 -27.658 15.585 1.00 59.06 145 GLY A N 1
ATOM 1089 C CA . GLY A 1 145 ? -12.922 -27.770 16.850 1.00 59.06 145 GLY A CA 1
ATOM 1090 C C . GLY A 1 145 ? -12.204 -27.163 18.063 1.00 59.06 145 GLY A C 1
ATOM 1091 O O . GLY A 1 145 ? -12.618 -27.378 19.196 1.00 59.06 145 GLY A O 1
ATOM 1092 N N . LEU A 1 146 ? -11.123 -26.402 17.854 1.00 58.12 146 LEU A N 1
ATOM 1093 C CA . LEU A 1 146 ? -10.349 -25.774 18.933 1.00 58.12 146 LEU A CA 1
ATOM 1094 C C . LEU A 1 146 ? -11.044 -24.533 19.522 1.00 58.12 146 LEU A C 1
ATOM 1096 O O . LEU A 1 146 ? -10.748 -24.145 20.652 1.00 58.12 146 LEU A O 1
ATOM 1100 N N . VAL A 1 147 ? -11.977 -23.927 18.779 1.00 53.41 147 VAL A N 1
ATOM 1101 C CA . VAL A 1 147 ? -12.732 -22.734 19.205 1.00 53.41 147 VAL A CA 1
ATOM 1102 C C . VAL A 1 147 ? -13.751 -23.064 20.305 1.00 53.41 147 VAL A C 1
ATOM 1104 O O . VAL A 1 147 ? -13.893 -22.278 21.241 1.00 53.41 147 VAL A O 1
ATOM 1107 N N . ASP A 1 148 ? -14.359 -24.255 20.280 1.00 46.84 148 ASP A N 1
ATOM 1108 C CA . ASP A 1 148 ? -15.330 -24.674 21.306 1.00 46.84 148 ASP A CA 1
ATOM 1109 C C . ASP A 1 148 ? -14.676 -24.877 22.690 1.00 46.84 148 ASP A C 1
ATOM 1111 O O . ASP A 1 148 ? -15.317 -24.676 23.718 1.00 46.84 148 ASP A O 1
ATOM 1115 N N . VAL A 1 149 ? -13.376 -25.200 22.741 1.00 47.69 149 VAL A N 1
ATOM 1116 C CA . VAL A 1 149 ? -12.636 -25.432 24.000 1.00 47.69 149 VAL A CA 1
ATOM 1117 C C . VAL A 1 149 ? -12.076 -24.134 24.594 1.00 47.69 149 VAL A C 1
ATOM 1119 O O . VAL A 1 149 ? -11.992 -23.992 25.813 1.00 47.69 149 VAL A O 1
ATOM 1122 N N . ALA A 1 150 ? -11.696 -23.165 23.757 1.00 44.12 150 ALA A N 1
ATOM 1123 C CA . ALA A 1 150 ? -11.196 -21.871 24.227 1.00 44.12 150 ALA A CA 1
ATOM 1124 C C . ALA A 1 150 ? -12.325 -20.956 24.736 1.00 44.12 150 ALA A C 1
ATOM 1126 O O . ALA A 1 150 ? -12.104 -20.192 25.671 1.00 44.12 150 ALA A O 1
ATOM 1127 N N . SER A 1 151 ? -13.531 -21.079 24.166 1.00 44.59 151 SER A N 1
ATOM 1128 C CA . SER A 1 151 ? -14.731 -20.372 24.631 1.00 44.59 151 SER A CA 1
ATOM 1129 C C . SER A 1 151 ? -15.248 -20.889 25.978 1.00 44.59 151 SER A C 1
ATOM 1131 O O . SER A 1 151 ? -15.786 -20.104 26.743 1.00 44.59 151 SER A O 1
ATOM 1133 N N . GLN A 1 152 ? -15.077 -22.180 26.292 1.00 37.66 152 GLN A N 1
ATOM 1134 C CA . GLN A 1 152 ? -15.587 -22.780 27.537 1.00 37.66 152 GLN A CA 1
ATOM 1135 C C . GLN A 1 152 ? -14.771 -22.443 28.793 1.00 37.66 152 GLN A C 1
ATOM 1137 O O . GLN A 1 152 ? -15.261 -22.603 29.907 1.00 37.66 152 GLN A O 1
ATOM 1142 N N . ASN A 1 153 ? -13.526 -21.987 28.644 1.00 36.69 153 ASN A N 1
ATOM 1143 C CA . ASN A 1 153 ? -12.649 -21.714 29.788 1.00 36.69 153 ASN A CA 1
ATOM 1144 C C . ASN A 1 153 ? -12.788 -20.290 30.351 1.00 36.69 153 ASN A C 1
ATOM 1146 O O . ASN A 1 153 ? -12.028 -19.929 31.247 1.00 36.69 153 ASN A O 1
ATOM 1150 N N . HIS A 1 154 ? -13.733 -19.491 29.846 1.00 40.16 154 HIS A N 1
ATOM 1151 C CA . HIS A 1 154 ? -13.962 -18.118 30.303 1.00 40.16 154 HIS A CA 1
ATOM 1152 C C . HIS A 1 154 ? -15.330 -17.907 30.980 1.00 40.16 154 HIS A C 1
ATOM 1154 O O . HIS A 1 154 ? -15.743 -16.765 31.141 1.00 40.16 154 HIS A O 1
ATOM 1160 N N . ASP A 1 155 ? -15.990 -18.983 31.424 1.00 35.41 155 ASP A N 1
ATOM 1161 C CA . ASP A 1 155 ? -17.327 -18.946 32.044 1.00 35.41 155 ASP A CA 1
ATOM 1162 C C . ASP A 1 155 ? -17.317 -19.217 33.566 1.00 35.41 155 ASP A C 1
ATOM 1164 O O . ASP A 1 155 ? -18.242 -19.823 34.105 1.00 35.41 155 ASP A O 1
ATOM 1168 N N . VAL A 1 156 ? -16.278 -18.784 34.293 1.00 41.34 156 VAL A N 1
ATOM 1169 C CA . VAL A 1 156 ? -16.283 -18.804 35.771 1.00 41.34 156 VAL A CA 1
ATOM 1170 C C . VAL A 1 156 ? -15.704 -17.499 36.319 1.00 41.34 156 VAL A C 1
ATOM 1172 O O . VAL A 1 156 ? -14.517 -17.420 36.612 1.00 41.34 156 VAL A O 1
ATOM 1175 N N . ASP A 1 157 ? -16.526 -16.448 36.341 1.00 36.88 157 ASP A N 1
ATOM 1176 C CA . ASP A 1 157 ? -16.781 -15.620 37.534 1.00 36.88 157 ASP A CA 1
ATOM 1177 C C . ASP A 1 157 ? -17.759 -14.473 37.195 1.00 36.88 157 ASP A C 1
ATOM 1179 O O . ASP A 1 157 ? -17.426 -13.453 36.599 1.00 36.88 157 ASP A O 1
ATOM 1183 N N . ASP A 1 158 ? -19.009 -14.758 37.547 1.00 37.09 158 ASP A N 1
ATOM 1184 C CA . ASP A 1 158 ? -20.152 -13.929 37.930 1.00 37.09 158 ASP A CA 1
ATOM 1185 C C . ASP A 1 158 ? -20.131 -12.376 37.882 1.00 37.09 158 ASP A C 1
ATOM 1187 O O . ASP A 1 158 ? -19.326 -11.696 38.511 1.00 37.09 158 ASP A O 1
ATOM 1191 N N . GLN A 1 159 ? -21.259 -11.886 37.333 1.00 32.34 159 GLN A N 1
ATOM 1192 C CA . GLN A 1 159 ? -22.163 -10.819 37.818 1.00 32.34 159 GLN A CA 1
ATOM 1193 C C . GLN A 1 159 ? -22.241 -9.452 37.096 1.00 32.34 159 GLN A C 1
ATOM 1195 O O . GLN A 1 159 ? -21.463 -8.532 37.306 1.00 32.34 159 GLN A O 1
ATOM 1200 N N . ALA A 1 160 ? -23.384 -9.315 36.404 1.00 36.25 160 ALA A N 1
ATOM 1201 C CA . ALA A 1 160 ? -24.265 -8.147 36.292 1.00 36.25 160 ALA A CA 1
ATOM 1202 C C . ALA A 1 160 ? -23.797 -6.905 35.507 1.00 36.25 160 ALA A C 1
ATOM 1204 O O . ALA A 1 160 ? -23.268 -5.942 36.052 1.00 36.25 160 ALA A O 1
ATOM 1205 N N . SER A 1 161 ? -24.241 -6.836 34.249 1.00 27.12 161 SER A N 1
ATOM 1206 C CA . SER A 1 161 ? -24.838 -5.629 33.658 1.00 27.12 161 SER A CA 1
ATOM 1207 C C . SER A 1 161 ? -25.881 -6.062 32.616 1.00 27.12 161 SER A C 1
ATOM 1209 O O . SER A 1 161 ? -25.518 -6.737 31.654 1.00 27.12 161 SER A O 1
ATOM 1211 N N . PRO A 1 162 ? -27.180 -5.762 32.795 1.00 41.84 162 PRO A N 1
ATOM 1212 C CA . PRO A 1 162 ? -28.166 -5.969 31.751 1.00 41.84 162 PRO A CA 1
ATOM 1213 C C . PRO A 1 162 ? -28.136 -4.752 30.821 1.00 41.84 162 PRO A C 1
ATOM 1215 O O . PRO A 1 162 ? -28.272 -3.633 31.298 1.00 41.84 162 PRO A O 1
ATOM 1218 N N . GLU A 1 163 ? -27.972 -5.008 29.522 1.00 41.00 163 GLU A N 1
ATOM 1219 C CA . GLU A 1 163 ? -28.352 -4.184 28.359 1.00 41.00 163 GLU A CA 1
ATOM 1220 C C . GLU A 1 163 ? -27.234 -4.052 27.309 1.00 41.00 163 GLU A C 1
ATOM 1222 O O . GLU A 1 163 ? -26.244 -3.348 27.485 1.00 41.00 163 GLU A O 1
ATOM 1227 N N . THR A 1 164 ? -27.534 -4.619 26.130 1.00 38.44 164 THR A N 1
ATOM 1228 C CA . THR A 1 164 ? -26.974 -4.318 24.793 1.00 38.44 164 THR A CA 1
ATOM 1229 C C . THR A 1 164 ? -25.908 -5.251 24.200 1.00 38.44 164 THR A C 1
ATOM 1231 O O . THR A 1 164 ? -25.029 -4.786 23.489 1.00 38.44 164 THR A O 1
ATOM 1234 N N . ASP A 1 165 ? -26.062 -6.572 24.317 1.00 36.22 165 ASP A N 1
ATOM 1235 C CA . ASP A 1 165 ? -25.275 -7.523 23.506 1.00 36.22 165 ASP A CA 1
ATOM 1236 C C . ASP A 1 165 ? -26.112 -8.146 22.378 1.00 36.22 165 ASP A C 1
ATOM 1238 O O . ASP A 1 165 ? -26.339 -9.353 22.300 1.00 36.22 165 ASP A O 1
ATOM 1242 N N . ALA A 1 166 ? -26.588 -7.299 21.461 1.00 35.06 166 ALA A N 1
ATOM 1243 C CA . ALA A 1 166 ? -26.851 -7.764 20.103 1.00 35.06 166 ALA A CA 1
ATOM 1244 C C . ALA A 1 166 ? -25.498 -7.793 19.373 1.00 35.06 166 ALA A C 1
ATOM 1246 O O . ALA A 1 166 ? -24.782 -6.791 19.436 1.00 35.06 166 ALA A O 1
ATOM 1247 N N . PRO A 1 167 ? -25.120 -8.876 18.663 1.00 39.75 167 PRO A N 1
ATOM 1248 C CA . PRO A 1 167 ? -23.886 -8.877 17.891 1.00 39.75 167 PRO A CA 1
ATOM 1249 C C . PRO A 1 167 ? -23.964 -7.710 16.910 1.00 39.75 167 PRO A C 1
ATOM 1251 O O . PRO A 1 167 ? -24.829 -7.696 16.030 1.00 39.75 167 PRO A O 1
ATOM 1254 N N . LEU A 1 168 ? -23.097 -6.709 17.085 1.00 44.56 168 LEU A N 1
ATOM 1255 C CA . LEU A 1 168 ? -22.932 -5.605 16.148 1.00 44.56 168 LEU A CA 1
ATOM 1256 C C . LEU A 1 168 ? -22.466 -6.214 14.825 1.00 44.56 168 LEU A C 1
ATOM 1258 O O . LEU A 1 168 ? -21.278 -6.302 14.528 1.00 44.56 168 LEU A O 1
ATOM 1262 N N . THR A 1 169 ? -23.418 -6.656 14.003 1.00 50.44 169 THR A N 1
ATOM 1263 C CA . THR A 1 169 ? -23.215 -6.940 12.589 1.00 50.44 169 THR A CA 1
ATOM 1264 C C . THR A 1 169 ? -22.946 -5.600 11.928 1.00 50.44 169 THR A C 1
ATOM 1266 O O . THR A 1 169 ? -23.835 -5.021 11.300 1.00 50.44 169 THR A O 1
ATOM 1269 N N . HIS A 1 170 ? -21.751 -5.048 12.135 1.00 60.59 170 HIS A N 1
ATOM 1270 C CA . HIS A 1 170 ? -21.372 -3.769 11.572 1.00 60.59 170 HIS A CA 1
ATOM 1271 C C . HIS A 1 170 ? -21.145 -3.982 10.075 1.00 60.59 170 HIS A C 1
ATOM 1273 O O . HIS A 1 170 ? -20.045 -4.239 9.590 1.00 60.59 170 HIS A O 1
ATOM 1279 N N . LYS A 1 171 ? -22.241 -3.962 9.316 1.00 69.75 171 LYS A N 1
ATOM 1280 C CA . LYS A 1 171 ? -22.206 -4.027 7.861 1.00 69.75 171 LYS A CA 1
ATOM 1281 C C . LYS A 1 171 ? -21.518 -2.760 7.378 1.00 69.75 171 LYS A C 1
ATOM 1283 O O . LYS A 1 171 ? -21.941 -1.657 7.715 1.00 69.75 171 LYS A O 1
ATOM 1288 N N . LEU A 1 172 ? -20.453 -2.917 6.598 1.00 81.75 172 LEU A N 1
ATOM 1289 C CA . LEU A 1 172 ? -19.809 -1.766 5.986 1.00 81.75 172 LEU A CA 1
ATOM 1290 C C . LEU A 1 172 ? -20.797 -0.996 5.101 1.00 81.75 172 LEU A C 1
ATOM 1292 O O . LEU A 1 172 ? -21.552 -1.629 4.352 1.00 81.75 172 LEU A O 1
ATOM 1296 N N . PRO A 1 173 ? -20.761 0.348 5.125 1.00 89.94 173 PRO A N 1
ATOM 1297 C CA . PRO A 1 173 ? -21.576 1.145 4.226 1.00 89.94 173 PRO A CA 1
ATOM 1298 C C . PRO A 1 173 ? -21.185 0.865 2.768 1.00 89.94 173 PRO A C 1
ATOM 1300 O O . PRO A 1 173 ? -20.017 0.641 2.440 1.00 89.94 173 PRO A O 1
ATOM 1303 N N . LEU A 1 174 ? -22.170 0.910 1.867 1.00 90.25 174 LEU A N 1
ATOM 1304 C CA . LEU A 1 174 ? -21.966 0.662 0.432 1.00 90.25 174 LEU A CA 1
ATOM 1305 C C . LEU A 1 174 ? -20.950 1.625 -0.197 1.00 90.25 174 LEU A C 1
ATOM 1307 O O . LEU A 1 174 ? -20.224 1.238 -1.110 1.00 90.25 174 LEU A O 1
ATOM 1311 N N . SER A 1 175 ? -20.862 2.856 0.313 1.00 93.19 175 SER A N 1
ATOM 1312 C CA . SER A 1 175 ? -19.878 3.848 -0.132 1.00 93.19 175 SER A CA 1
ATOM 1313 C C . SER A 1 175 ? -18.440 3.350 0.034 1.00 93.19 175 SER A C 1
ATOM 1315 O O . SER A 1 175 ? -17.622 3.541 -0.864 1.00 93.19 175 SER A O 1
ATOM 1317 N N . GLN A 1 176 ? -18.138 2.652 1.132 1.00 91.31 176 GLN A N 1
ATOM 1318 C CA . GLN A 1 176 ? -16.805 2.111 1.384 1.00 91.31 176 GLN A CA 1
ATOM 1319 C C . GLN A 1 176 ? -16.491 0.932 0.455 1.00 91.31 176 GLN A C 1
ATOM 1321 O O . GLN A 1 176 ? -15.401 0.875 -0.112 1.00 91.31 176 GLN A O 1
ATOM 1326 N N . TRP A 1 177 ? -17.461 0.045 0.212 1.00 93.56 177 TRP A N 1
ATOM 1327 C CA . TRP A 1 177 ? -17.321 -1.028 -0.780 1.00 93.56 177 TRP A CA 1
ATOM 1328 C C . TRP A 1 177 ? -17.056 -0.491 -2.187 1.00 93.56 177 TRP A C 1
ATOM 1330 O O . TRP A 1 177 ? -16.192 -1.012 -2.896 1.00 93.56 177 TRP A O 1
ATOM 1340 N N . LEU A 1 178 ? -17.768 0.564 -2.584 1.00 94.94 178 LEU A N 1
ATOM 1341 C CA . LEU A 1 178 ? -17.602 1.197 -3.887 1.00 94.94 178 LEU A CA 1
ATOM 1342 C C . LEU A 1 178 ? -16.221 1.852 -4.013 1.00 94.94 178 LEU A C 1
ATOM 1344 O O . LEU A 1 178 ? -15.540 1.627 -5.011 1.00 94.94 178 LEU A O 1
ATOM 1348 N N . ALA A 1 179 ? -15.771 2.587 -2.992 1.00 94.88 179 ALA A N 1
ATOM 1349 C CA . ALA A 1 179 ? -14.447 3.211 -2.976 1.00 94.88 179 ALA A CA 1
ATOM 1350 C C . ALA A 1 179 ? -13.316 2.177 -3.094 1.00 94.88 179 ALA A C 1
ATOM 1352 O O . ALA A 1 179 ? -12.396 2.339 -3.896 1.00 94.88 179 ALA A O 1
ATOM 1353 N N . MET A 1 180 ? -13.412 1.073 -2.351 1.00 95.75 180 MET A N 1
ATOM 1354 C CA . MET A 1 180 ? -12.443 -0.019 -2.432 1.00 95.75 180 MET A CA 1
ATOM 1355 C C . MET A 1 180 ? -12.464 -0.708 -3.799 1.00 95.75 180 MET A C 1
ATOM 1357 O O . MET A 1 180 ? -11.411 -0.998 -4.362 1.00 95.75 180 MET A O 1
ATOM 1361 N N . SER A 1 181 ? -13.652 -0.940 -4.358 1.00 96.00 181 SER A N 1
ATOM 1362 C CA . SER A 1 181 ? -13.801 -1.547 -5.685 1.00 96.00 181 SER A CA 1
ATOM 1363 C C . SER A 1 181 ? -13.217 -0.654 -6.779 1.00 96.00 181 SER A C 1
ATOM 1365 O O . SER A 1 181 ? -12.543 -1.150 -7.678 1.00 96.00 181 SER A O 1
ATOM 1367 N N . LEU A 1 182 ? -13.403 0.664 -6.671 1.00 96.44 182 LEU A N 1
ATOM 1368 C CA . LEU A 1 182 ? -12.788 1.639 -7.566 1.00 96.44 182 LEU A CA 1
ATOM 1369 C C . LEU A 1 182 ? -11.259 1.609 -7.451 1.00 96.44 182 LEU A C 1
ATOM 1371 O O . LEU A 1 182 ? -10.575 1.534 -8.468 1.00 96.44 182 LEU A O 1
ATOM 1375 N N . GLY A 1 183 ? -10.719 1.610 -6.228 1.00 95.12 183 GLY A N 1
ATOM 1376 C CA . GLY A 1 183 ? -9.276 1.504 -5.998 1.00 95.12 183 GLY A CA 1
ATOM 1377 C C . GLY A 1 183 ? -8.684 0.222 -6.589 1.00 95.12 183 GLY A C 1
ATOM 1378 O O . GLY A 1 183 ? -7.682 0.270 -7.300 1.00 95.12 183 GLY A O 1
ATOM 1379 N N . ALA A 1 184 ? -9.345 -0.917 -6.370 1.00 96.38 184 ALA A N 1
ATOM 1380 C CA . ALA A 1 184 ? -8.961 -2.201 -6.949 1.00 96.38 184 ALA A CA 1
ATOM 1381 C C . ALA A 1 184 ? -9.029 -2.188 -8.486 1.00 96.38 184 ALA A C 1
ATOM 1383 O O . ALA A 1 184 ? -8.104 -2.658 -9.151 1.00 96.38 184 ALA A O 1
ATOM 1384 N N . GLY A 1 185 ? -10.084 -1.593 -9.048 1.00 96.12 185 GLY A N 1
ATOM 1385 C CA . GLY A 1 185 ? -10.244 -1.397 -10.486 1.00 96.12 185 GLY A CA 1
ATOM 1386 C C . GLY A 1 185 ? -9.123 -0.551 -11.088 1.00 96.12 185 GLY A C 1
ATOM 1387 O O . GLY A 1 185 ? -8.574 -0.928 -12.116 1.00 96.12 185 GLY A O 1
ATOM 1388 N N . LEU A 1 186 ? -8.712 0.535 -10.426 1.00 95.25 186 LEU A N 1
ATOM 1389 C CA . LEU A 1 186 ? -7.582 1.361 -10.864 1.00 95.25 186 LEU A CA 1
ATOM 1390 C C . LEU A 1 186 ? -6.254 0.594 -10.791 1.00 95.25 186 LEU A C 1
ATOM 1392 O O . LEU A 1 186 ? -5.452 0.672 -11.720 1.00 95.25 186 LEU A O 1
ATOM 1396 N N . CYS A 1 187 ? -6.024 -0.193 -9.733 1.00 94.62 187 CYS A N 1
ATOM 1397 C CA . CYS A 1 187 ? -4.835 -1.045 -9.635 1.00 94.62 187 CYS A CA 1
ATOM 1398 C C . CYS A 1 187 ? -4.739 -2.062 -10.784 1.00 94.62 187 CYS A C 1
ATOM 1400 O O . CYS A 1 187 ? -3.636 -2.319 -11.268 1.00 94.62 187 CYS A O 1
ATOM 1402 N N . LEU A 1 188 ? -5.871 -2.624 -11.216 1.00 95.31 188 LEU A N 1
ATOM 1403 C CA . LEU A 1 188 ? -5.947 -3.532 -12.364 1.00 95.31 188 LEU A CA 1
ATOM 1404 C C . LEU A 1 188 ? -5.805 -2.786 -13.693 1.00 95.31 188 LEU A C 1
ATOM 1406 O O . LEU A 1 188 ? -5.041 -3.214 -14.549 1.00 95.31 188 LEU A O 1
ATOM 1410 N N . LEU A 1 189 ? -6.490 -1.652 -13.856 1.00 94.25 189 LEU A N 1
ATOM 1411 C CA . LEU A 1 189 ? -6.471 -0.849 -15.079 1.00 94.25 189 LEU A CA 1
ATOM 1412 C C . LEU A 1 189 ? -5.045 -0.432 -15.448 1.00 94.25 189 LEU A C 1
ATOM 1414 O O . LEU A 1 189 ? -4.595 -0.703 -16.557 1.00 94.25 189 LEU A O 1
ATOM 1418 N N . PHE A 1 190 ? -4.314 0.168 -14.506 1.00 91.75 190 PHE A N 1
ATOM 1419 C CA . PHE A 1 190 ? -2.930 0.590 -14.741 1.00 91.75 190 PHE A CA 1
ATOM 1420 C C . PHE A 1 190 ? -1.944 -0.580 -14.812 1.00 91.75 190 PHE A C 1
ATOM 1422 O O . PHE A 1 190 ? -0.835 -0.403 -15.303 1.00 91.75 190 PHE A O 1
ATOM 1429 N N . GLY A 1 191 ? -2.326 -1.762 -14.325 1.00 90.56 191 GLY A N 1
ATOM 1430 C CA . GLY A 1 191 ? -1.544 -2.984 -14.487 1.00 90.56 191 GLY A CA 1
ATOM 1431 C C . GLY A 1 191 ? -1.721 -3.642 -15.858 1.00 90.56 191 GLY A C 1
ATOM 1432 O O . GLY A 1 191 ? -0.756 -4.162 -16.408 1.00 90.56 191 GLY A O 1
ATOM 1433 N N . LEU A 1 192 ? -2.931 -3.600 -16.422 1.00 91.31 192 LEU A N 1
ATOM 1434 C CA . LEU A 1 192 ? -3.268 -4.182 -17.726 1.00 91.31 192 LEU A CA 1
ATOM 1435 C C . LEU A 1 192 ? -2.935 -3.255 -18.897 1.00 91.31 192 LEU A C 1
ATOM 1437 O O . LEU A 1 192 ? -2.536 -3.730 -19.956 1.00 91.31 192 LEU A O 1
ATOM 1441 N N . ALA A 1 193 ? -3.096 -1.947 -18.709 1.00 90.12 193 ALA A N 1
ATOM 1442 C CA . ALA A 1 193 ? -2.833 -0.927 -19.716 1.00 90.12 193 ALA A CA 1
ATOM 1443 C C . ALA A 1 193 ? -1.714 0.017 -19.235 1.00 90.12 193 ALA A C 1
ATOM 1445 O O . A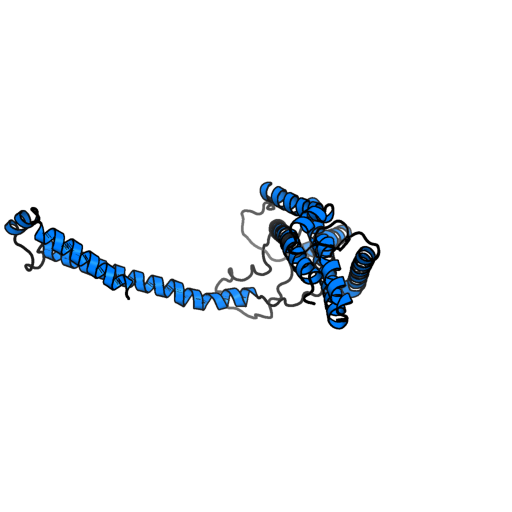LA A 1 193 ? -1.987 1.160 -18.854 1.00 90.12 193 ALA A O 1
ATOM 1446 N N . PRO A 1 194 ? -0.445 -0.442 -19.233 1.00 86.00 194 PRO A N 1
ATOM 1447 C CA . PRO A 1 194 ? 0.687 0.360 -18.768 1.00 86.00 194 PRO A CA 1
ATOM 1448 C C . PRO A 1 194 ? 0.916 1.617 -19.612 1.00 86.00 194 PRO A C 1
ATOM 1450 O O . PRO A 1 194 ? 1.410 2.615 -19.092 1.00 86.00 194 PRO A O 1
ATOM 1453 N N . ASP A 1 195 ? 0.491 1.609 -20.878 1.00 86.06 195 ASP A N 1
ATOM 1454 C CA . ASP A 1 195 ? 0.615 2.750 -21.790 1.00 86.06 195 ASP A CA 1
ATOM 1455 C C . ASP A 1 195 ? -0.100 4.005 -21.267 1.00 86.06 195 ASP A C 1
ATOM 1457 O O . ASP A 1 19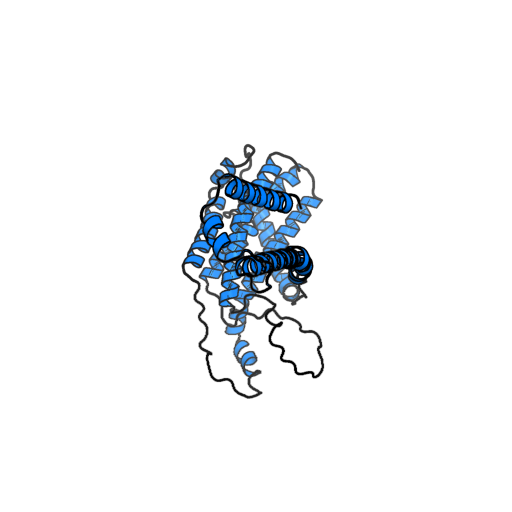5 ? 0.379 5.121 -21.471 1.00 86.06 195 ASP A O 1
ATOM 1461 N N . LEU A 1 196 ? -1.197 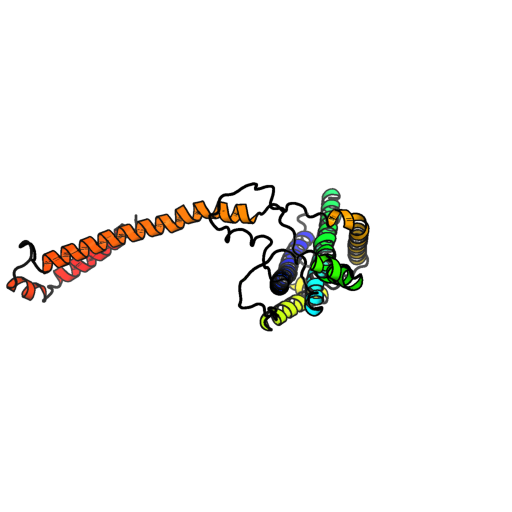3.829 -20.516 1.00 87.38 196 LEU A N 1
ATOM 1462 C CA . LEU A 1 196 ? -1.905 4.926 -19.845 1.00 87.38 196 LEU A CA 1
ATOM 1463 C C . LEU A 1 196 ? -1.003 5.650 -18.842 1.00 87.38 196 LEU A C 1
ATOM 1465 O O . LEU A 1 196 ? -1.071 6.868 -18.715 1.00 87.38 196 LEU A O 1
ATOM 1469 N N . LEU A 1 197 ? -0.163 4.897 -18.129 1.00 86.19 197 LEU A N 1
ATOM 1470 C CA . LEU A 1 197 ? 0.784 5.452 -17.169 1.00 86.19 197 LEU A CA 1
ATOM 1471 C C . LEU A 1 197 ? 2.026 5.999 -17.877 1.00 86.19 197 LEU A C 1
ATOM 1473 O O . LEU A 1 197 ? 2.536 7.053 -17.504 1.00 86.19 197 LEU A O 1
ATOM 1477 N N . TYR A 1 198 ? 2.510 5.300 -18.905 1.00 86.81 198 TYR A N 1
ATOM 1478 C CA . TYR A 1 198 ? 3.724 5.676 -19.627 1.00 86.81 198 TYR A CA 1
ATOM 1479 C C . TYR A 1 198 ? 3.585 6.981 -20.408 1.00 86.81 198 TYR A C 1
ATOM 1481 O O . TYR A 1 198 ? 4.559 7.725 -20.499 1.00 86.81 198 TYR A O 1
ATOM 1489 N N . GLY A 1 199 ? 2.381 7.316 -20.878 1.00 85.69 199 GLY A N 1
ATOM 1490 C CA . GLY A 1 199 ? 2.105 8.608 -21.510 1.00 85.69 199 GLY A CA 1
ATOM 1491 C C . GLY A 1 199 ? 2.235 9.818 -20.576 1.00 85.69 199 GLY A C 1
ATOM 1492 O O . GLY A 1 199 ? 2.388 10.938 -21.055 1.00 85.69 199 GLY A O 1
ATOM 1493 N N . TRP A 1 200 ? 2.187 9.618 -19.255 1.00 87.00 200 TRP A N 1
ATOM 1494 C CA . TRP A 1 200 ? 2.323 10.691 -18.259 1.00 87.00 200 TRP A CA 1
ATOM 1495 C C . TRP A 1 200 ? 3.720 10.780 -17.644 1.00 87.00 200 TRP A C 1
ATOM 1497 O O . TRP A 1 200 ? 3.971 11.651 -16.810 1.00 87.00 200 TRP A O 1
ATOM 1507 N N . LEU A 1 201 ? 4.627 9.876 -18.016 1.00 88.75 201 LEU A N 1
ATOM 1508 C CA . LEU A 1 201 ? 5.975 9.872 -17.470 1.00 88.75 201 LEU A CA 1
ATOM 1509 C C . LEU A 1 201 ? 6.825 11.012 -18.055 1.00 88.75 201 LEU A C 1
ATOM 1511 O O . LEU A 1 201 ? 6.644 11.396 -19.210 1.00 88.75 201 LEU A O 1
ATOM 1515 N N . PRO A 1 202 ? 7.767 11.560 -17.263 1.00 86.62 202 PRO A N 1
ATOM 1516 C CA . PRO A 1 202 ? 8.552 12.730 -17.658 1.00 86.62 202 PRO A CA 1
ATOM 1517 C C . PRO A 1 202 ? 9.504 12.470 -18.836 1.00 86.62 202 PRO A C 1
ATOM 1519 O O . PRO A 1 202 ? 9.842 13.409 -19.553 1.00 86.62 202 PRO A O 1
ATOM 1522 N N . TYR A 1 203 ? 9.932 11.221 -19.046 1.00 87.69 203 TYR A N 1
ATOM 1523 C CA . TYR A 1 203 ? 10.854 10.834 -20.118 1.00 87.69 203 TYR A CA 1
ATOM 1524 C C . TYR A 1 203 ? 10.264 9.729 -21.006 1.00 87.69 203 TYR A C 1
ATOM 1526 O O . TYR A 1 203 ? 9.470 8.918 -20.519 1.00 87.69 203 TYR A O 1
ATOM 1534 N N . PRO A 1 204 ? 10.678 9.623 -22.285 1.00 82.19 204 PRO A N 1
ATOM 1535 C CA . PRO A 1 204 ? 10.197 8.578 -23.183 1.00 82.19 204 PRO A CA 1
ATOM 1536 C C . PRO A 1 204 ? 10.572 7.180 -22.673 1.00 82.19 204 PRO A C 1
ATOM 1538 O O . PRO A 1 204 ? 11.738 6.863 -22.430 1.00 82.19 204 PRO A O 1
ATOM 1541 N N . VAL A 1 205 ? 9.567 6.319 -22.522 1.00 79.75 205 VAL A N 1
ATOM 1542 C CA . VAL A 1 205 ? 9.731 4.971 -21.970 1.00 79.75 205 VAL A CA 1
ATOM 1543 C C . VAL A 1 205 ? 10.164 4.003 -23.071 1.00 79.75 205 VAL A C 1
ATOM 1545 O O . VAL A 1 205 ? 9.439 3.777 -24.032 1.00 79.75 205 VAL A O 1
ATOM 1548 N N . LYS A 1 206 ? 11.346 3.398 -22.915 1.00 74.44 206 LYS A N 1
ATOM 1549 C CA . LYS A 1 206 ? 11.842 2.280 -23.747 1.00 74.44 206 LYS A CA 1
ATOM 1550 C C . LYS A 1 206 ? 11.842 0.961 -22.967 1.00 74.44 206 LYS A C 1
ATOM 1552 O O . LYS A 1 206 ? 12.789 0.187 -23.058 1.00 74.44 206 LYS A O 1
ATOM 1557 N N . PHE A 1 207 ? 10.846 0.774 -22.111 1.00 78.00 207 PHE A N 1
ATOM 1558 C CA . PHE A 1 207 ? 10.738 -0.366 -21.210 1.00 78.00 207 PHE A CA 1
ATOM 1559 C C . PHE A 1 207 ? 9.434 -1.105 -21.495 1.00 78.00 207 PHE A C 1
ATOM 1561 O O . PHE A 1 207 ? 8.368 -0.492 -21.476 1.00 78.00 207 PHE A O 1
ATOM 1568 N N . SER A 1 208 ? 9.531 -2.406 -21.764 1.00 83.06 208 SER A N 1
ATOM 1569 C CA . SER A 1 208 ? 8.372 -3.270 -21.956 1.00 83.06 208 SER A CA 1
ATOM 1570 C C . SER A 1 208 ? 8.192 -4.151 -20.714 1.00 83.06 208 SER A C 1
ATOM 1572 O O . SER A 1 208 ? 8.991 -5.059 -20.476 1.00 83.06 208 SER A O 1
ATOM 1574 N N . PRO A 1 209 ? 7.157 -3.907 -19.891 1.00 79.88 209 PRO A N 1
ATOM 1575 C CA . PRO A 1 209 ? 6.970 -4.614 -18.625 1.00 79.88 209 PRO A CA 1
ATOM 1576 C C . PRO A 1 209 ? 6.674 -6.106 -18.815 1.00 79.88 209 PRO A C 1
ATOM 1578 O O . PRO A 1 209 ? 6.964 -6.905 -17.929 1.00 79.88 209 PRO A O 1
ATOM 1581 N N . PHE A 1 210 ? 6.114 -6.500 -19.961 1.00 84.62 210 PHE A N 1
ATOM 1582 C CA . PHE A 1 210 ? 5.680 -7.874 -20.235 1.00 84.62 210 PHE A CA 1
ATOM 1583 C C . PHE A 1 210 ? 6.727 -8.728 -20.960 1.00 84.62 210 PHE A C 1
ATOM 1585 O O . PHE A 1 210 ? 6.395 -9.718 -21.610 1.00 84.62 210 PHE A O 1
ATOM 1592 N N . GLU A 1 211 ? 8.001 -8.369 -20.839 1.00 86.88 211 GLU A N 1
ATOM 1593 C CA . GLU A 1 211 ? 9.099 -9.216 -21.290 1.00 86.88 211 GLU A CA 1
ATOM 1594 C C . GLU A 1 211 ? 9.379 -10.367 -20.314 1.00 86.88 211 GLU A C 1
ATOM 1596 O O . GLU A 1 211 ? 9.020 -10.337 -19.134 1.00 86.88 211 GLU A O 1
ATOM 1601 N N . ALA A 1 212 ? 10.066 -11.402 -20.804 1.00 86.75 212 ALA A N 1
ATOM 1602 C CA . ALA A 1 212 ? 10.360 -12.597 -20.016 1.00 86.75 212 ALA A CA 1
ATOM 1603 C C . ALA A 1 212 ? 11.160 -12.287 -18.737 1.00 86.75 212 ALA A C 1
ATOM 1605 O O . ALA A 1 212 ? 10.915 -12.905 -17.701 1.00 86.75 212 ALA A O 1
ATOM 1606 N N . TYR A 1 213 ? 12.079 -11.315 -18.789 1.00 86.50 213 TYR A N 1
ATOM 1607 C CA . TYR A 1 213 ? 12.948 -10.986 -17.659 1.00 86.50 213 TYR A CA 1
ATOM 1608 C C . TYR A 1 213 ? 12.171 -10.384 -16.465 1.00 86.50 213 TYR A C 1
ATOM 1610 O O . TYR A 1 213 ? 12.144 -11.048 -15.423 1.00 86.50 213 TYR A O 1
ATOM 1618 N N . PRO A 1 214 ? 11.447 -9.245 -16.586 1.00 89.44 214 PRO A N 1
ATOM 1619 C CA . PRO A 1 214 ? 10.642 -8.694 -15.485 1.00 89.44 214 PRO A CA 1
ATOM 1620 C C . PRO A 1 214 ? 9.624 -9.680 -14.897 1.00 89.44 214 PRO A C 1
ATOM 1622 O O . PRO A 1 214 ? 9.428 -9.739 -13.677 1.00 89.44 214 PRO A O 1
ATOM 1625 N N . ILE A 1 215 ? 8.986 -10.482 -15.760 1.00 90.69 215 ILE A N 1
ATOM 1626 C CA . ILE A 1 215 ? 8.022 -11.507 -15.346 1.00 90.69 215 ILE A CA 1
ATOM 1627 C C . ILE A 1 215 ? 8.721 -12.574 -14.497 1.00 90.69 215 ILE A C 1
ATOM 1629 O O . ILE A 1 215 ? 8.246 -12.896 -13.407 1.00 90.69 215 ILE A O 1
ATOM 1633 N N . SER A 1 216 ? 9.855 -13.102 -14.966 1.00 90.00 216 SER A N 1
ATOM 1634 C CA . SER A 1 216 ? 10.610 -14.135 -14.247 1.00 90.00 216 SER A CA 1
ATOM 1635 C C . SER A 1 216 ? 11.114 -13.652 -12.884 1.00 90.00 216 SER A C 1
ATOM 1637 O O . SER A 1 216 ? 10.979 -14.371 -11.895 1.00 90.00 216 SER A O 1
ATOM 1639 N N . GLU A 1 217 ? 11.594 -12.409 -12.797 1.00 87.62 217 GLU A N 1
ATOM 1640 C CA . GLU A 1 217 ? 12.074 -11.797 -11.555 1.00 87.62 217 GLU A CA 1
ATOM 1641 C C . GLU A 1 217 ? 10.949 -11.649 -10.522 1.00 87.62 217 GLU A C 1
ATOM 1643 O O . GLU A 1 217 ? 11.110 -11.975 -9.339 1.00 87.62 217 GLU A O 1
ATOM 1648 N N . SER A 1 218 ? 9.771 -11.225 -10.979 1.00 89.56 218 SER A N 1
ATOM 1649 C CA . SER A 1 218 ? 8.591 -11.096 -10.124 1.00 89.56 218 SER A CA 1
ATOM 1650 C C . SER A 1 218 ? 8.101 -12.462 -9.643 1.00 89.56 218 SER A C 1
ATOM 1652 O O . SER A 1 218 ? 7.844 -12.638 -8.452 1.00 89.56 218 SER A O 1
ATOM 1654 N N . LEU A 1 219 ? 8.054 -13.468 -10.522 1.00 91.25 219 LEU A N 1
ATOM 1655 C CA . LEU A 1 219 ? 7.696 -14.840 -10.151 1.00 91.25 219 LEU A CA 1
ATOM 1656 C C . LEU A 1 219 ? 8.693 -15.460 -9.165 1.00 91.25 219 LEU A C 1
ATOM 1658 O O . LEU A 1 219 ? 8.268 -16.111 -8.209 1.00 91.25 219 LEU A O 1
ATOM 1662 N N . MET A 1 220 ? 9.998 -15.233 -9.343 1.00 90.94 220 MET A N 1
ATOM 1663 C CA . MET A 1 220 ? 11.031 -15.671 -8.397 1.00 90.94 220 MET A CA 1
ATOM 1664 C C . MET A 1 220 ? 10.863 -15.007 -7.034 1.00 90.94 220 MET A C 1
ATOM 1666 O O . MET A 1 220 ? 10.901 -15.693 -6.015 1.00 90.94 220 MET A O 1
ATOM 1670 N N . THR A 1 221 ? 10.623 -13.695 -7.001 1.00 89.38 221 THR A N 1
ATOM 1671 C CA . THR A 1 221 ? 10.427 -12.947 -5.751 1.00 89.38 221 THR A CA 1
ATOM 1672 C C . THR A 1 221 ? 9.189 -13.435 -4.995 1.00 89.38 221 THR A C 1
ATOM 1674 O O . THR A 1 221 ? 9.245 -13.657 -3.784 1.00 89.38 221 THR A O 1
ATOM 1677 N N . LEU A 1 222 ? 8.078 -13.661 -5.703 1.00 91.50 222 LEU A N 1
ATOM 1678 C CA . LEU A 1 222 ? 6.839 -14.182 -5.121 1.00 91.50 222 LEU A CA 1
ATOM 1679 C C . LEU A 1 222 ? 7.012 -15.620 -4.626 1.00 91.50 222 LEU A C 1
ATOM 1681 O O . LEU A 1 222 ? 6.628 -15.935 -3.503 1.00 91.50 222 LEU A O 1
ATOM 1685 N N . SER A 1 223 ? 7.639 -16.484 -5.424 1.00 90.81 223 SER A N 1
ATOM 1686 C CA . SER A 1 223 ? 7.895 -17.879 -5.044 1.00 90.81 223 SER A CA 1
ATOM 1687 C C . SER A 1 223 ? 8.835 -17.963 -3.841 1.00 90.81 223 SER A C 1
ATOM 1689 O O . SER A 1 223 ? 8.562 -18.691 -2.888 1.00 90.81 223 SER A O 1
ATOM 1691 N N . GLY A 1 224 ? 9.906 -17.166 -3.844 1.00 89.62 224 GLY A N 1
ATOM 1692 C CA . GLY A 1 224 ? 10.857 -17.062 -2.742 1.00 89.62 224 GLY A CA 1
ATOM 1693 C C . GLY A 1 224 ? 10.206 -16.538 -1.465 1.00 89.62 224 GLY A C 1
ATOM 1694 O O . GLY A 1 224 ? 10.422 -17.099 -0.394 1.00 89.62 224 GLY A O 1
ATOM 1695 N N . GLY A 1 225 ? 9.345 -15.523 -1.567 1.00 88.50 225 GLY A N 1
ATOM 1696 C CA . GLY A 1 225 ? 8.586 -15.030 -0.422 1.00 88.50 225 GLY A CA 1
ATOM 1697 C C . GLY A 1 225 ? 7.546 -16.029 0.087 1.00 88.50 225 GLY A C 1
ATOM 1698 O O . GLY A 1 225 ? 7.427 -16.210 1.293 1.00 88.50 225 GLY A O 1
ATOM 1699 N N . PHE A 1 226 ? 6.853 -16.758 -0.789 1.00 89.75 226 PHE A N 1
ATOM 1700 C CA . PHE A 1 226 ? 5.942 -17.823 -0.363 1.00 89.75 226 PHE A CA 1
ATOM 1701 C C . PHE A 1 226 ? 6.685 -18.955 0.358 1.00 89.75 226 PHE A C 1
ATOM 1703 O O . PHE A 1 226 ? 6.289 -19.369 1.448 1.00 89.75 226 PHE A O 1
ATOM 1710 N N . PHE A 1 227 ? 7.807 -19.409 -0.202 1.00 89.56 227 PHE A N 1
ATOM 1711 C CA . PHE A 1 227 ? 8.668 -20.408 0.427 1.00 89.56 227 PHE A CA 1
ATOM 1712 C C . PHE A 1 227 ? 9.193 -19.931 1.789 1.00 89.56 227 PHE A C 1
ATOM 1714 O O . PHE A 1 227 ? 9.092 -20.649 2.788 1.00 89.56 227 PHE A O 1
ATOM 1721 N N . ALA A 1 228 ? 9.674 -18.687 1.860 1.00 87.06 228 ALA A N 1
ATOM 1722 C CA . ALA A 1 228 ? 10.120 -18.070 3.101 1.00 87.06 228 ALA A CA 1
ATOM 1723 C C . ALA A 1 228 ? 8.987 -17.980 4.135 1.00 87.06 228 ALA A C 1
ATOM 1725 O O . ALA A 1 228 ? 9.227 -18.249 5.309 1.00 87.06 228 ALA A O 1
ATOM 1726 N N . PHE A 1 229 ? 7.748 -17.684 3.728 1.00 86.75 229 PHE A N 1
ATOM 1727 C CA . PHE A 1 229 ? 6.597 -17.667 4.631 1.00 86.75 229 PHE A CA 1
ATOM 1728 C C . PHE A 1 229 ? 6.340 -19.049 5.221 1.00 86.75 229 PHE A C 1
ATOM 1730 O O . PHE A 1 229 ? 6.216 -19.178 6.435 1.00 86.75 229 PHE A O 1
ATOM 1737 N N . VAL A 1 230 ? 6.304 -20.091 4.388 1.00 86.00 230 VAL A N 1
ATOM 1738 C CA . VAL A 1 230 ? 6.071 -21.470 4.843 1.00 86.00 230 VAL A CA 1
ATOM 1739 C C . VAL A 1 230 ? 7.130 -21.904 5.860 1.00 86.00 230 VAL A C 1
ATOM 1741 O O . VAL A 1 230 ? 6.787 -22.522 6.872 1.00 86.00 230 VAL A O 1
ATOM 1744 N N . LEU A 1 231 ? 8.395 -21.536 5.637 1.00 87.62 231 LEU A N 1
ATOM 1745 C CA . LEU A 1 231 ? 9.510 -21.864 6.526 1.00 87.62 231 LEU A CA 1
ATOM 1746 C C . LEU A 1 231 ? 9.498 -21.032 7.821 1.00 87.62 231 LEU A C 1
ATOM 1748 O O . LEU A 1 231 ? 9.675 -21.568 8.915 1.00 87.62 231 LEU A O 1
ATOM 1752 N N . LEU A 1 232 ? 9.235 -19.728 7.715 1.00 83.81 232 LEU A N 1
ATOM 1753 C CA . LEU A 1 232 ? 9.307 -18.770 8.822 1.00 83.81 232 LEU A CA 1
ATOM 1754 C C . LEU A 1 232 ? 7.979 -18.588 9.565 1.00 83.81 232 LEU A C 1
ATOM 1756 O O . LEU A 1 232 ? 7.954 -17.869 10.564 1.00 83.81 232 LEU A O 1
ATOM 1760 N N . ARG A 1 233 ? 6.882 -19.236 9.145 1.00 77.06 233 ARG A N 1
ATOM 1761 C CA . ARG A 1 233 ? 5.536 -19.017 9.716 1.00 77.06 233 ARG A CA 1
ATOM 1762 C C . ARG A 1 233 ? 5.501 -19.119 11.239 1.00 77.06 233 ARG A C 1
ATOM 1764 O O . ARG A 1 233 ? 4.874 -18.291 11.885 1.00 77.06 233 ARG A O 1
ATOM 1771 N N . LYS A 1 234 ? 6.225 -20.081 11.828 1.00 72.69 234 LYS A N 1
ATOM 1772 C CA . LYS A 1 234 ? 6.281 -20.287 13.290 1.00 72.69 234 LYS A CA 1
ATOM 1773 C C . LYS A 1 234 ? 6.974 -19.140 14.034 1.00 72.69 234 LYS A C 1
ATOM 1775 O O . LYS A 1 234 ? 6.708 -18.927 15.212 1.00 72.69 234 LYS A O 1
ATOM 1780 N N . TRP A 1 235 ? 7.883 -18.433 13.367 1.00 68.62 235 TRP A N 1
ATOM 1781 C CA . TRP A 1 235 ? 8.655 -17.333 13.945 1.00 68.62 235 TRP A CA 1
ATOM 1782 C C . TRP A 1 235 ? 7.982 -15.982 13.681 1.00 68.62 235 TRP A C 1
ATOM 1784 O O . TRP A 1 235 ? 7.886 -15.153 14.578 1.00 68.62 235 TRP A O 1
ATOM 1794 N N . LEU A 1 236 ? 7.430 -15.799 12.478 1.00 66.00 236 LEU A N 1
ATOM 1795 C CA . LEU A 1 236 ? 6.762 -14.571 12.040 1.00 66.00 236 LEU A CA 1
ATOM 1796 C C . LEU A 1 236 ? 5.463 -14.279 12.811 1.00 66.00 236 LEU A C 1
ATOM 1798 O O . LEU A 1 236 ? 5.039 -13.123 12.898 1.00 66.00 236 LEU A O 1
ATOM 1802 N N . TYR A 1 237 ? 4.841 -15.327 13.356 1.00 61.78 237 TYR A N 1
ATOM 1803 C CA . TYR A 1 237 ? 3.628 -15.249 14.168 1.00 61.78 237 TYR A CA 1
ATOM 1804 C C . TYR A 1 237 ? 3.892 -15.057 15.664 1.00 61.78 237 TYR A C 1
ATOM 1806 O O . TYR A 1 237 ? 2.944 -14.994 16.440 1.00 61.78 237 TYR A O 1
ATOM 1814 N N . ARG A 1 238 ? 5.158 -14.952 16.095 1.00 55.75 238 ARG A N 1
ATOM 1815 C CA . ARG A 1 238 ? 5.442 -14.565 17.478 1.00 55.75 238 ARG A CA 1
ATOM 1816 C C . ARG A 1 238 ? 4.998 -13.110 17.664 1.00 55.75 238 ARG A C 1
ATOM 1818 O O . ARG A 1 238 ? 5.508 -12.249 16.941 1.00 55.75 238 ARG A O 1
ATOM 1825 N N . PRO A 1 239 ? 4.055 -12.819 18.578 1.00 49.59 239 PRO A N 1
ATOM 1826 C CA . PRO A 1 239 ? 3.657 -11.451 18.861 1.00 49.59 239 PRO A CA 1
ATOM 1827 C C . PRO A 1 239 ? 4.862 -10.726 19.465 1.00 49.59 239 PRO A C 1
ATOM 1829 O O . PRO A 1 239 ? 5.260 -10.966 20.602 1.00 49.59 239 PRO A O 1
ATOM 1832 N N . GLY A 1 240 ? 5.507 -9.900 18.649 1.00 48.22 240 GLY A N 1
ATOM 1833 C CA . GLY A 1 240 ? 6.550 -8.990 19.095 1.00 48.22 240 GLY A CA 1
ATOM 1834 C C . GLY A 1 240 ? 5.929 -7.684 19.569 1.00 48.22 240 GLY A C 1
ATOM 1835 O O . GLY A 1 240 ? 4.903 -7.256 19.039 1.00 48.22 240 GLY A O 1
ATOM 1836 N N . ARG A 1 241 ? 6.580 -7.029 20.536 1.00 45.75 241 ARG A N 1
ATOM 1837 C CA . ARG A 1 241 ? 6.309 -5.629 20.882 1.00 45.75 241 ARG A CA 1
ATOM 1838 C C . ARG A 1 241 ? 6.497 -4.784 19.625 1.00 45.75 241 ARG A C 1
ATOM 1840 O O . ARG A 1 241 ? 7.626 -4.596 19.175 1.00 45.75 241 ARG A O 1
ATOM 1847 N N . VAL A 1 242 ? 5.404 -4.299 19.052 1.00 55.56 242 VAL A N 1
ATOM 1848 C CA . VAL A 1 242 ? 5.472 -3.244 18.043 1.00 55.56 242 VAL A CA 1
ATOM 1849 C C . VAL A 1 242 ? 5.646 -1.948 18.824 1.00 55.56 242 VAL A C 1
ATOM 1851 O O . VAL A 1 242 ? 4.881 -1.689 19.749 1.00 55.56 242 VAL A O 1
ATOM 1854 N N . LEU A 1 243 ? 6.710 -1.195 18.542 1.00 51.09 243 LEU A N 1
ATOM 1855 C CA . LEU A 1 243 ? 6.914 0.097 19.188 1.00 51.09 243 LEU A CA 1
ATOM 1856 C C . LEU A 1 243 ? 5.776 1.012 18.745 1.00 51.09 243 LEU A C 1
ATOM 1858 O O . LEU A 1 243 ? 5.603 1.234 17.545 1.00 51.09 243 LEU A O 1
ATOM 1862 N N . ASP A 1 244 ? 5.005 1.505 19.705 1.00 56.62 244 ASP A N 1
ATOM 1863 C CA . ASP A 1 244 ? 3.878 2.370 19.415 1.00 56.62 244 ASP A CA 1
ATOM 1864 C C . ASP A 1 244 ? 4.406 3.747 18.997 1.00 56.62 244 ASP A C 1
ATOM 1866 O O . ASP A 1 244 ? 4.763 4.587 19.821 1.00 56.62 244 ASP A O 1
ATOM 1870 N N . LEU A 1 245 ? 4.560 3.956 17.689 1.00 60.38 245 LEU A N 1
ATOM 1871 C CA . LEU A 1 245 ? 4.947 5.254 17.132 1.00 60.38 245 LEU A CA 1
ATOM 1872 C C . LEU A 1 245 ? 3.881 6.318 17.433 1.00 60.38 245 LEU A C 1
ATOM 1874 O O . LEU A 1 245 ? 4.204 7.506 17.438 1.00 60.38 245 LEU A O 1
ATOM 1878 N N . ASP A 1 246 ? 2.648 5.903 17.742 1.00 62.53 246 ASP A N 1
ATOM 1879 C CA . ASP A 1 246 ? 1.581 6.805 18.159 1.00 62.53 246 ASP A CA 1
ATOM 1880 C C . ASP A 1 246 ? 1.895 7.456 19.513 1.00 62.53 246 ASP A C 1
ATOM 1882 O O . ASP A 1 246 ? 1.626 8.634 19.708 1.00 62.53 246 ASP A O 1
ATOM 1886 N N . TRP A 1 247 ? 2.630 6.779 20.405 1.00 64.50 247 TRP A N 1
ATOM 1887 C CA . TRP A 1 247 ? 3.151 7.400 21.629 1.00 64.50 247 TRP A CA 1
ATOM 1888 C C . TRP A 1 247 ? 4.068 8.595 21.333 1.00 64.50 247 TRP A C 1
ATOM 1890 O O . TRP A 1 247 ? 4.016 9.603 22.038 1.00 64.50 247 TRP A O 1
ATOM 1900 N N . ILE A 1 248 ? 4.892 8.509 20.279 1.00 71.75 248 ILE A N 1
ATOM 1901 C CA . ILE A 1 248 ? 5.760 9.617 19.849 1.00 71.75 248 ILE A CA 1
ATOM 1902 C C . ILE A 1 248 ? 4.911 10.752 19.270 1.00 71.75 248 ILE A C 1
ATOM 1904 O O . ILE A 1 248 ? 5.176 11.916 19.563 1.00 71.75 248 ILE A O 1
ATOM 1908 N N . TYR A 1 249 ? 3.886 10.427 18.480 1.00 64.62 249 TYR A N 1
ATOM 1909 C CA . TYR A 1 249 ? 2.988 11.419 17.891 1.00 64.62 249 TYR A CA 1
ATOM 1910 C C . TYR A 1 249 ? 2.146 12.139 18.959 1.00 64.62 249 TYR A C 1
ATOM 1912 O O . TYR A 1 249 ? 2.126 13.369 19.007 1.00 64.62 249 TYR A O 1
ATOM 1920 N N . GLN A 1 250 ? 1.536 11.393 19.880 1.00 67.69 250 GLN A N 1
ATOM 1921 C CA . GLN A 1 250 ? 0.703 11.920 20.960 1.00 67.69 250 GLN A CA 1
ATOM 1922 C C . GLN A 1 250 ? 1.521 12.732 21.978 1.00 67.69 250 GLN A C 1
ATOM 1924 O O . GLN A 1 250 ? 1.168 13.875 22.279 1.00 67.69 250 GLN A O 1
ATOM 1929 N N . LYS A 1 251 ? 2.661 12.214 22.467 1.00 70.25 251 LYS A N 1
ATOM 1930 C CA . LYS A 1 251 ? 3.517 12.973 23.403 1.00 70.25 251 LYS A CA 1
ATOM 1931 C C . LYS A 1 251 ? 4.304 14.097 22.743 1.00 70.25 251 LYS A C 1
ATOM 1933 O O . LYS A 1 251 ? 4.620 15.075 23.413 1.00 70.25 251 LYS A O 1
ATOM 1938 N N . GLY A 1 252 ? 4.634 13.976 21.460 1.00 73.12 252 GLY A N 1
ATOM 1939 C CA . GLY A 1 252 ? 5.300 15.034 20.699 1.00 73.12 252 GLY A CA 1
ATOM 1940 C C . GLY A 1 252 ? 4.360 16.187 20.341 1.00 73.12 252 GLY A C 1
ATOM 1941 O O . GLY A 1 252 ? 4.798 17.334 20.276 1.00 73.12 252 GLY A O 1
ATOM 1942 N N . GLY A 1 253 ? 3.065 15.904 20.158 1.00 72.75 253 GLY A N 1
ATOM 1943 C CA . GLY A 1 253 ? 2.036 16.904 19.870 1.00 72.75 253 GLY A CA 1
ATOM 1944 C C . GLY A 1 253 ? 1.590 17.715 21.090 1.00 72.75 253 GLY A C 1
ATOM 1945 O O . GLY A 1 253 ? 1.244 18.883 20.948 1.00 72.75 253 GLY A O 1
ATOM 1946 N N . GLU A 1 254 ? 1.648 17.142 22.292 1.00 75.31 254 GLU A N 1
ATOM 1947 C CA . GLU A 1 254 ? 1.340 17.811 23.568 1.00 75.31 254 GLU A CA 1
ATOM 1948 C C . GLU A 1 254 ? 2.054 19.167 23.780 1.00 75.31 254 GLU A C 1
ATOM 1950 O O . GLU A 1 254 ? 1.367 20.158 24.051 1.00 75.31 254 GLU A O 1
ATOM 1955 N N . PRO A 1 255 ? 3.395 19.275 23.660 1.00 80.06 255 PRO A N 1
ATOM 1956 C CA . PRO A 1 255 ? 4.086 20.552 23.832 1.00 80.06 255 PRO A CA 1
ATOM 1957 C C . PRO A 1 255 ? 3.722 21.548 22.729 1.00 80.06 255 PRO A C 1
ATOM 1959 O O . PRO A 1 255 ? 3.559 22.732 23.012 1.00 80.06 255 PRO A O 1
ATOM 1962 N N . LEU A 1 256 ? 3.528 21.081 21.491 1.00 79.62 256 LEU A N 1
ATOM 1963 C CA . LEU A 1 256 ? 3.111 21.936 20.381 1.00 79.62 256 LEU A CA 1
ATOM 1964 C C . LEU A 1 256 ? 1.691 22.479 20.598 1.00 79.62 256 LEU A C 1
ATOM 1966 O O . LEU A 1 256 ? 1.456 23.665 20.383 1.00 79.62 256 LEU A O 1
ATOM 1970 N N . ARG A 1 257 ? 0.763 21.646 21.088 1.00 79.75 257 ARG A N 1
ATOM 1971 C CA . ARG A 1 257 ? -0.594 22.061 21.466 1.00 79.75 257 ARG A CA 1
ATOM 1972 C C . ARG A 1 257 ? -0.553 23.108 22.573 1.00 79.75 257 ARG A C 1
ATOM 1974 O O . ARG A 1 257 ? -1.200 24.137 22.435 1.00 79.75 257 ARG A O 1
ATOM 1981 N N . LYS A 1 258 ? 0.235 22.879 23.627 1.00 79.06 258 LYS A N 1
ATOM 1982 C CA . LYS A 1 258 ? 0.374 23.832 24.741 1.00 79.06 258 LYS A CA 1
ATOM 1983 C C . LYS A 1 258 ? 0.916 25.178 24.265 1.00 79.06 258 LYS A C 1
ATOM 1985 O O . LYS A 1 258 ? 0.376 26.225 24.601 1.00 79.06 258 LYS A O 1
ATOM 1990 N N . VAL A 1 259 ? 1.949 25.165 23.425 1.00 82.94 259 VAL A N 1
ATOM 1991 C CA . VAL A 1 259 ? 2.548 26.405 22.916 1.00 82.94 259 VAL A CA 1
ATOM 1992 C C . VAL A 1 259 ? 1.614 27.125 21.945 1.00 82.94 259 VAL A C 1
ATOM 1994 O O . VAL A 1 259 ? 1.427 28.325 22.089 1.00 82.94 259 VAL A O 1
ATOM 1997 N N . VAL A 1 260 ? 1.019 26.432 20.974 1.00 80.69 260 VAL A N 1
ATOM 1998 C CA . VAL A 1 260 ? 0.231 27.085 19.917 1.00 80.69 260 VAL A CA 1
ATOM 1999 C C . VAL A 1 260 ? -1.197 27.387 20.369 1.00 80.69 260 VAL A C 1
ATOM 2001 O O . VAL A 1 260 ? -1.681 28.496 20.161 1.00 80.69 260 VAL A O 1
ATOM 2004 N N . VAL A 1 261 ? -1.886 26.426 20.984 1.00 80.75 261 VAL A N 1
ATOM 2005 C CA . VAL A 1 261 ? -3.318 26.540 21.299 1.00 80.75 261 VAL A CA 1
ATOM 2006 C C . VAL A 1 261 ? -3.526 27.250 22.631 1.00 80.75 261 VAL A C 1
ATOM 2008 O O . VAL A 1 261 ? -4.236 28.255 22.666 1.00 80.75 261 VAL A O 1
ATOM 2011 N N . ASP A 1 262 ? -2.872 26.793 23.702 1.00 83.31 262 ASP A N 1
ATOM 2012 C CA . ASP A 1 262 ? -3.133 27.331 25.045 1.00 83.31 262 ASP A CA 1
ATOM 2013 C C . ASP A 1 262 ? -2.604 28.768 25.177 1.00 83.31 262 ASP A C 1
ATOM 2015 O O . ASP A 1 262 ? -3.282 29.628 25.741 1.00 83.31 262 ASP A O 1
ATOM 2019 N N . THR A 1 263 ? -1.444 29.073 24.580 1.00 80.19 263 THR A N 1
ATOM 2020 C CA . THR A 1 263 ? -0.922 30.452 24.532 1.00 80.19 263 THR A CA 1
ATOM 2021 C C . THR A 1 263 ? -1.828 31.375 23.720 1.00 80.19 263 THR A C 1
ATOM 2023 O O . THR A 1 263 ? -2.131 32.473 24.183 1.00 80.19 263 THR A O 1
ATOM 2026 N N . SER A 1 264 ? -2.311 30.944 22.544 1.00 78.62 264 SER A N 1
ATOM 2027 C CA . SER A 1 264 ? -3.249 31.759 21.757 1.00 78.62 264 SER A CA 1
ATOM 2028 C C . SER A 1 264 ? -4.518 32.035 22.555 1.00 78.62 264 SER A C 1
ATOM 2030 O O . SER A 1 264 ? -4.944 33.182 22.663 1.00 78.62 264 SER A O 1
ATOM 2032 N N . TRP A 1 265 ? -5.096 31.003 23.172 1.00 82.06 265 TRP A N 1
ATOM 2033 C CA . TRP A 1 265 ? -6.302 31.140 23.982 1.00 82.06 265 TRP A CA 1
ATOM 2034 C C . TRP A 1 265 ? -6.103 32.092 25.168 1.00 82.06 265 TRP A C 1
ATOM 2036 O O . TRP A 1 265 ? -6.958 32.935 25.436 1.00 82.06 265 TRP A O 1
ATOM 2046 N N . ALA A 1 266 ? -4.955 32.013 25.846 1.00 83.44 266 ALA A N 1
ATOM 2047 C CA . ALA A 1 266 ? -4.615 32.905 26.951 1.00 83.44 266 ALA A CA 1
ATOM 2048 C C . ALA A 1 266 ? -4.475 34.369 26.504 1.00 83.44 266 ALA A C 1
ATOM 2050 O O . ALA A 1 266 ? -4.966 35.266 27.190 1.00 83.44 266 ALA A O 1
ATOM 2051 N N . VAL A 1 267 ? -3.853 34.618 25.347 1.00 82.06 267 VAL A N 1
ATOM 2052 C CA . VAL A 1 267 ? -3.722 35.968 24.777 1.00 82.06 267 VAL A CA 1
ATOM 2053 C C . VAL A 1 267 ? -5.091 36.524 24.384 1.00 82.06 267 VAL A C 1
ATOM 2055 O O . VAL A 1 267 ? -5.435 37.629 24.802 1.00 82.06 267 VAL A O 1
ATOM 2058 N N . PHE A 1 268 ? -5.908 35.751 23.661 1.00 81.25 268 PHE A N 1
ATOM 2059 C CA . PHE A 1 268 ? -7.269 36.163 23.305 1.00 81.25 268 PHE A CA 1
ATOM 2060 C C . PHE A 1 268 ? -8.125 36.439 24.546 1.00 81.25 268 PHE A C 1
ATOM 2062 O O . PHE A 1 268 ? -8.805 37.462 24.605 1.00 81.25 268 PHE A O 1
ATOM 2069 N N . GLY A 1 269 ? -8.042 35.583 25.568 1.00 85.75 269 GLY A N 1
ATOM 2070 C CA . GLY A 1 269 ? -8.746 35.782 26.834 1.00 85.75 269 GLY A CA 1
ATOM 2071 C C . GLY A 1 269 ? -8.290 37.039 27.580 1.00 85.75 269 GLY A C 1
ATOM 2072 O O . GLY A 1 269 ? -9.119 37.784 28.101 1.00 85.75 269 GLY A O 1
ATOM 2073 N N . ALA A 1 270 ? -6.986 37.328 27.601 1.00 81.62 270 ALA A N 1
ATOM 2074 C CA . ALA A 1 270 ? -6.460 38.546 28.214 1.00 81.62 270 ALA A CA 1
ATOM 2075 C C . ALA A 1 270 ? -6.961 39.809 27.496 1.00 81.62 270 ALA A C 1
ATOM 2077 O O . ALA A 1 270 ? -7.357 40.774 28.155 1.00 81.62 270 ALA A O 1
ATOM 2078 N N . VAL A 1 271 ? -6.993 39.790 26.160 1.00 82.12 271 VAL A N 1
ATOM 2079 C CA . VAL A 1 271 ? -7.535 40.888 25.349 1.00 82.12 271 VAL A CA 1
ATOM 2080 C C . VAL A 1 271 ? -9.023 41.084 25.630 1.00 82.12 271 VAL A C 1
ATOM 2082 O O . VAL A 1 271 ? -9.438 42.212 25.893 1.00 82.12 271 VAL A O 1
ATOM 2085 N N . ASP A 1 272 ? -9.816 40.012 25.653 1.00 82.12 272 ASP A N 1
ATOM 2086 C CA . ASP A 1 272 ? -11.256 40.095 25.916 1.00 82.12 272 ASP A CA 1
ATOM 2087 C C . ASP A 1 272 ? -11.550 40.689 27.305 1.00 82.12 272 ASP A C 1
ATOM 2089 O O . ASP A 1 272 ? -12.367 41.600 27.439 1.00 82.12 272 ASP A O 1
ATOM 2093 N N . ILE A 1 273 ? -10.794 40.296 28.338 1.00 85.81 273 ILE A N 1
ATOM 2094 C CA . ILE A 1 273 ? -10.916 40.879 29.686 1.00 85.81 273 ILE A CA 1
ATOM 2095 C C . ILE A 1 273 ? -10.611 42.386 29.679 1.00 85.81 273 ILE A C 1
ATOM 2097 O O . ILE A 1 273 ? -11.304 43.161 30.347 1.00 85.81 273 ILE A O 1
ATOM 2101 N N . VAL A 1 274 ? -9.581 42.827 28.950 1.00 79.75 274 VAL A N 1
ATOM 2102 C CA . VAL A 1 274 ? -9.232 44.255 28.844 1.00 79.75 274 VAL A CA 1
ATOM 2103 C C . VAL A 1 274 ? -10.330 45.026 28.114 1.00 79.75 274 VAL A C 1
ATOM 2105 O O . VAL A 1 274 ? -10.758 46.074 28.602 1.00 79.75 274 VAL A O 1
ATOM 2108 N N . VAL A 1 275 ? -10.831 44.490 26.999 1.00 79.88 275 VAL A N 1
ATOM 2109 C CA . VAL A 1 275 ? -11.925 45.087 26.221 1.00 79.88 275 VAL A CA 1
ATOM 2110 C C . VAL A 1 275 ? -13.185 45.204 27.072 1.00 79.88 275 VAL A C 1
ATOM 2112 O O . VAL A 1 275 ? -13.776 46.282 27.141 1.00 79.88 275 VAL A O 1
ATOM 2115 N N . GLN A 1 276 ? -13.563 44.149 27.796 1.00 80.44 276 GLN A N 1
ATOM 2116 C CA . GLN A 1 276 ? -14.726 44.167 28.681 1.00 80.44 276 GLN A CA 1
ATOM 2117 C C . GLN A 1 276 ? -14.563 45.167 29.828 1.00 80.44 276 GLN A C 1
ATOM 2119 O O . GLN A 1 276 ? -15.507 45.898 30.129 1.00 80.44 276 GLN A O 1
ATOM 2124 N N . ARG A 1 277 ? -13.370 45.273 30.433 1.00 80.81 277 ARG A N 1
ATOM 2125 C CA . ARG A 1 277 ? -13.087 46.280 31.473 1.00 80.81 277 ARG A CA 1
ATOM 2126 C C . ARG A 1 277 ? -13.153 47.705 30.937 1.00 80.81 277 ARG A C 1
ATOM 2128 O O . ARG A 1 277 ? -13.654 48.593 31.632 1.00 80.81 277 ARG A O 1
ATOM 2135 N N . MET A 1 278 ? -12.656 47.947 29.726 1.00 73.44 278 MET A N 1
ATOM 2136 C CA . MET A 1 278 ? -12.769 49.252 29.074 1.00 73.44 278 MET A CA 1
ATOM 2137 C C . MET A 1 278 ? -14.231 49.573 28.771 1.00 73.44 278 M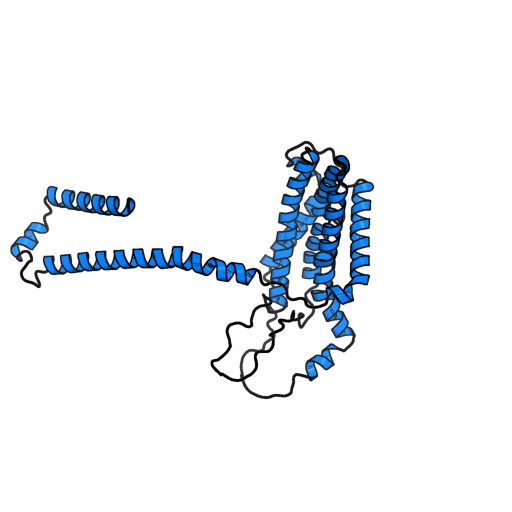ET A C 1
ATOM 2139 O O . MET A 1 278 ? -14.717 50.623 29.186 1.00 73.44 278 MET A O 1
ATOM 2143 N N . ALA A 1 279 ? -14.962 48.645 28.152 1.00 76.19 279 ALA A N 1
ATOM 2144 C CA . ALA A 1 279 ? -16.377 48.802 27.843 1.00 76.19 279 ALA A CA 1
ATOM 2145 C C . ALA A 1 279 ? -17.215 49.049 29.108 1.00 76.19 279 ALA A C 1
ATOM 2147 O O . ALA A 1 279 ? -18.041 49.966 29.135 1.00 76.19 279 ALA A O 1
ATOM 2148 N N . SER A 1 280 ? -16.969 48.306 30.192 1.00 78.38 280 SER A N 1
ATOM 2149 C CA . SER A 1 280 ? -17.671 48.496 31.464 1.00 78.38 280 SER A CA 1
ATOM 2150 C C . SER A 1 280 ? -17.332 49.840 32.107 1.00 78.38 280 SER A C 1
ATOM 2152 O O . SER A 1 280 ? -18.228 50.524 32.595 1.00 78.38 280 SER A O 1
ATOM 2154 N N . SER A 1 281 ? -16.063 50.257 32.069 1.00 75.19 281 SER A N 1
ATOM 2155 C CA . SER A 1 281 ? -15.622 51.550 32.611 1.00 75.19 281 SER A CA 1
ATOM 2156 C C . SER A 1 281 ? -16.219 52.718 31.829 1.00 75.19 281 SER A C 1
ATOM 2158 O O . SER A 1 281 ? -16.705 53.677 32.425 1.00 75.19 281 SER A O 1
ATOM 2160 N N . MET A 1 282 ? -16.262 52.613 30.499 1.00 70.12 282 MET A N 1
ATOM 2161 C CA . MET A 1 282 ? -16.919 53.592 29.637 1.00 70.12 282 MET A CA 1
ATOM 2162 C C . MET A 1 282 ? -18.422 53.649 29.896 1.00 70.12 282 MET A C 1
ATOM 2164 O O . MET A 1 282 ? -18.978 54.735 30.030 1.00 70.12 282 MET A O 1
ATOM 2168 N N . THR A 1 283 ? -19.081 52.498 30.036 1.00 73.06 283 THR A N 1
ATOM 2169 C CA . THR A 1 283 ? -20.520 52.437 30.324 1.00 73.06 283 THR A CA 1
ATOM 2170 C C . THR A 1 283 ? -20.840 53.066 31.682 1.00 73.06 283 THR A C 1
ATOM 2172 O O . THR A 1 283 ? -21.788 53.844 31.787 1.00 73.06 283 THR A O 1
ATOM 2175 N N . GLN A 1 284 ? -20.028 52.796 32.710 1.00 74.69 284 GLN A N 1
ATOM 2176 C CA . GLN A 1 284 ? -20.164 53.414 34.035 1.00 74.69 284 GLN A CA 1
ATOM 2177 C C . GLN A 1 284 ? -19.926 54.930 33.989 1.00 74.69 284 GLN A C 1
ATOM 2179 O O . GLN A 1 284 ? -20.662 55.688 34.626 1.00 74.69 284 GLN A O 1
ATOM 2184 N N . TRP A 1 285 ? -18.948 55.389 33.202 1.00 70.06 285 TRP A N 1
ATOM 2185 C CA . TRP A 1 285 ? -18.685 56.813 32.990 1.00 70.06 285 TRP A CA 1
ATOM 2186 C C . TRP A 1 285 ? -19.848 57.513 32.271 1.00 70.06 285 TRP A C 1
ATOM 2188 O O . TRP A 1 285 ? -20.339 58.528 32.757 1.00 70.06 285 TRP A O 1
ATOM 2198 N N . PHE A 1 286 ? -20.378 56.936 31.187 1.00 67.25 286 PHE A N 1
ATOM 2199 C CA . PHE A 1 286 ? -21.541 57.477 30.470 1.00 67.25 286 PHE A CA 1
ATOM 2200 C C . PHE A 1 286 ? -22.814 57.492 31.323 1.00 67.25 286 PHE A C 1
ATOM 2202 O O . PHE A 1 286 ? -23.594 58.444 31.259 1.00 67.25 286 PHE A O 1
ATOM 2209 N N . ARG A 1 287 ? -23.033 56.459 32.147 1.00 65.00 287 ARG A N 1
ATOM 2210 C CA . ARG A 1 287 ? -24.167 56.405 33.085 1.00 65.00 287 ARG A CA 1
ATOM 2211 C C . ARG A 1 287 ? -23.993 57.349 34.272 1.00 65.00 287 ARG A C 1
ATOM 2213 O O . ARG A 1 287 ? -24.996 57.768 34.851 1.00 65.00 287 ARG A O 1
ATOM 2220 N N . GLY A 1 288 ? -22.765 57.777 34.567 1.00 63.41 288 GLY A N 1
ATOM 2221 C CA . GLY A 1 288 ? -22.445 58.741 35.620 1.00 63.41 288 GLY A CA 1
ATOM 2222 C C . GLY A 1 288 ? -22.604 58.189 37.037 1.00 63.41 288 GLY A C 1
ATOM 2223 O O . GLY A 1 288 ? -22.757 58.972 37.968 1.00 63.41 288 GLY A O 1
ATOM 2224 N N . GLU A 1 289 ? -22.552 56.865 37.214 1.00 57.34 289 GLU A N 1
ATOM 2225 C CA . GLU A 1 289 ? -22.801 56.189 38.502 1.00 57.34 289 GLU A CA 1
ATOM 2226 C C . GLU A 1 289 ? -21.832 56.607 39.622 1.00 57.34 289 GLU A C 1
ATOM 2228 O O . GLU A 1 289 ? -22.186 56.528 40.793 1.00 57.34 289 GLU A O 1
ATOM 2233 N N . LYS A 1 290 ? -20.625 57.086 39.286 1.00 58.34 290 LYS A N 1
ATOM 2234 C CA . LYS A 1 290 ? -19.605 57.538 40.256 1.00 58.34 290 LYS A CA 1
ATOM 2235 C C . LYS A 1 290 ? -19.446 59.064 40.342 1.00 58.34 290 LYS A C 1
ATOM 2237 O O . LYS A 1 290 ? -18.463 59.538 40.899 1.00 58.34 290 LYS A O 1
ATOM 2242 N N . GLY A 1 291 ? -20.360 59.843 39.756 1.00 59.31 291 GLY A N 1
ATOM 2243 C CA . GLY A 1 291 ? -20.295 61.315 39.769 1.00 59.31 291 GLY A CA 1
ATOM 2244 C C . GLY A 1 291 ? -19.202 61.939 38.884 1.00 59.31 291 GLY A C 1
ATOM 2245 O O . GLY A 1 291 ? -19.053 63.154 38.868 1.00 59.31 291 GLY A O 1
ATOM 2246 N N . THR A 1 292 ? -18.458 61.132 38.122 1.00 61.25 292 THR A N 1
ATOM 2247 C CA . THR A 1 292 ? -17.371 61.564 37.220 1.00 61.25 292 THR A CA 1
ATOM 2248 C C . THR A 1 292 ? -17.788 61.656 35.744 1.00 61.25 292 THR A C 1
ATOM 2250 O O . THR A 1 292 ? -16.949 61.909 34.879 1.00 61.25 292 THR A O 1
ATOM 2253 N N . GLY A 1 293 ? -19.072 61.426 35.445 1.00 61.78 293 GLY A N 1
ATOM 2254 C CA . GLY A 1 293 ? -19.634 61.384 34.092 1.00 61.78 293 GLY A CA 1
ATOM 2255 C C . GLY A 1 293 ? -20.419 62.641 33.690 1.00 61.78 293 GLY A C 1
ATOM 2256 O O . GLY A 1 293 ? -20.754 63.460 34.547 1.00 61.78 293 GLY A O 1
ATOM 2257 N N . PRO A 1 294 ? -20.767 62.795 32.399 1.00 61.16 294 PRO A N 1
ATOM 2258 C CA . PRO A 1 294 ? -21.497 63.957 31.895 1.00 61.16 294 PRO A CA 1
ATOM 2259 C C . PRO A 1 294 ? -22.898 64.074 32.515 1.00 61.16 294 PRO A C 1
ATOM 2261 O O . PRO A 1 294 ? -23.613 63.077 32.700 1.00 61.16 294 PRO A O 1
ATOM 2264 N N . THR A 1 295 ? -23.305 65.311 32.813 1.00 63.06 295 THR A N 1
ATOM 2265 C CA . THR A 1 295 ? -24.628 65.624 33.383 1.00 63.06 295 THR A CA 1
ATOM 2266 C C . THR A 1 295 ? -25.760 65.299 32.394 1.00 63.06 295 THR A C 1
ATOM 2268 O O . THR A 1 295 ? -25.532 65.302 31.182 1.00 63.06 295 THR A O 1
ATOM 2271 N N . PRO A 1 296 ? -27.000 65.030 32.856 1.00 62.28 296 PRO A N 1
ATOM 2272 C CA . PRO A 1 296 ? -28.111 64.619 31.987 1.00 62.28 296 PRO A CA 1
ATOM 2273 C C . PRO A 1 296 ? -28.374 65.551 30.789 1.00 62.28 296 PRO A C 1
ATOM 2275 O O . PRO A 1 296 ? -28.690 65.070 29.705 1.00 62.28 296 PRO A O 1
ATOM 2278 N N . ALA A 1 297 ? -28.162 66.863 30.948 1.00 59.84 297 ALA A N 1
ATOM 2279 C CA . ALA A 1 297 ? -28.294 67.848 29.870 1.00 59.84 297 ALA A CA 1
ATOM 2280 C C . ALA A 1 297 ? -27.182 67.747 28.802 1.00 59.84 297 ALA A C 1
ATOM 2282 O O . ALA A 1 297 ? -27.429 67.971 27.621 1.00 59.84 297 ALA A O 1
ATOM 2283 N N . GLN A 1 298 ? -25.962 67.357 29.187 1.00 62.41 298 GLN A N 1
ATOM 2284 C CA . GLN A 1 298 ? -24.833 67.167 28.265 1.00 62.41 298 GLN A CA 1
ATOM 2285 C C . GLN A 1 298 ? -24.940 65.855 27.472 1.00 62.41 298 GLN A C 1
ATOM 2287 O O . GLN A 1 298 ? -24.478 65.791 26.334 1.00 62.41 298 GLN A O 1
ATOM 2292 N N . ARG A 1 299 ? -25.597 64.826 28.029 1.00 62.56 299 ARG A N 1
ATOM 2293 C CA . ARG A 1 299 ? -25.836 63.536 27.348 1.00 62.56 299 ARG A CA 1
ATOM 2294 C C . ARG A 1 299 ? -26.6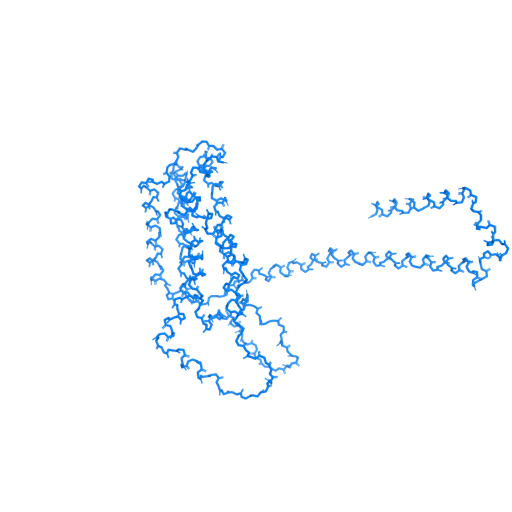96 63.685 26.091 1.00 62.56 299 ARG A C 1
ATOM 2296 O O . ARG A 1 299 ? -26.473 62.971 25.122 1.00 62.56 299 ARG A O 1
ATOM 2303 N N . PHE A 1 300 ? -27.638 64.630 26.097 1.00 56.19 300 PHE A N 1
ATOM 2304 C CA . PHE A 1 300 ? -28.523 64.902 24.961 1.00 56.19 300 PHE A CA 1
ATOM 2305 C C . PHE A 1 300 ? -27.808 65.654 23.822 1.00 56.19 300 PHE A C 1
ATOM 2307 O O . PHE A 1 300 ? -28.067 65.374 22.657 1.00 56.19 300 PHE A O 1
ATOM 2314 N N . ASN A 1 301 ? -26.852 66.540 24.141 1.00 56.38 301 ASN A N 1
ATOM 2315 C CA . ASN A 1 301 ? -26.028 67.231 23.135 1.00 56.38 301 ASN A CA 1
ATOM 2316 C C . ASN A 1 301 ? -24.953 66.325 22.512 1.00 56.38 301 ASN A C 1
ATOM 2318 O O . ASN A 1 301 ? -24.640 66.475 21.338 1.00 56.38 301 ASN A O 1
ATOM 2322 N N . LEU A 1 302 ? -24.420 65.352 23.258 1.00 55.84 302 LEU A N 1
ATOM 2323 C CA . LEU A 1 302 ? -23.497 64.335 22.727 1.00 55.84 302 LEU A CA 1
ATOM 2324 C C . LEU A 1 302 ? -24.175 63.342 21.765 1.00 55.84 302 LEU A C 1
ATOM 2326 O O . LEU A 1 302 ? -23.494 62.706 20.967 1.00 55.84 302 LEU A O 1
ATOM 2330 N N . ALA A 1 303 ? -25.505 63.212 21.821 1.00 53.09 303 ALA A N 1
ATOM 2331 C CA . ALA A 1 303 ? -26.279 62.388 20.892 1.00 53.09 303 ALA A CA 1
ATOM 2332 C C . ALA A 1 303 ? -26.441 63.029 19.497 1.00 53.09 303 ALA A C 1
ATOM 2334 O O . ALA A 1 303 ? -26.914 62.364 18.576 1.00 53.09 303 ALA A O 1
ATOM 2335 N N . GLN A 1 304 ? -26.033 64.291 19.320 1.00 58.31 304 GLN A N 1
ATOM 2336 C CA . GLN A 1 304 ? -25.839 64.910 18.009 1.00 58.31 304 GLN A CA 1
ATOM 2337 C C . GLN A 1 304 ? -24.333 64.967 17.723 1.00 58.31 304 GLN A C 1
ATOM 2339 O O . GLN A 1 304 ? -23.674 65.930 18.117 1.00 58.31 304 GLN A O 1
ATOM 2344 N N . PRO A 1 305 ? -23.742 63.927 17.104 1.00 54.47 305 PRO A N 1
ATOM 2345 C CA . PRO A 1 305 ? -22.300 63.877 16.924 1.00 54.47 305 PRO A CA 1
ATOM 2346 C C . PRO A 1 305 ? -21.870 64.991 15.968 1.00 54.47 305 PRO A C 1
ATOM 2348 O O . PRO A 1 305 ? -22.215 64.981 14.786 1.00 54.47 305 PRO A O 1
ATOM 2351 N N . SER A 1 306 ? -21.083 65.950 16.459 1.00 66.62 306 SER A N 1
ATOM 2352 C CA . SER A 1 306 ? -20.310 66.808 15.567 1.00 66.62 306 SER A CA 1
ATOM 2353 C C . SER A 1 306 ? -19.333 65.920 14.791 1.00 66.62 306 SER A C 1
ATOM 2355 O O . SER A 1 306 ? -18.758 64.982 15.352 1.00 66.62 306 SER A O 1
ATOM 2357 N N . ILE A 1 307 ? -19.163 66.186 13.494 1.00 61.44 307 ILE A N 1
ATOM 2358 C CA . ILE A 1 307 ? -18.365 65.367 12.559 1.00 61.44 307 ILE A CA 1
ATOM 2359 C C . ILE A 1 307 ? -16.954 65.080 13.111 1.00 61.44 307 ILE A C 1
ATOM 2361 O O . ILE A 1 307 ? -16.426 63.983 12.947 1.00 61.44 307 ILE A O 1
ATOM 2365 N N . GLU A 1 308 ? -16.383 66.024 13.857 1.00 56.56 308 GLU A N 1
ATOM 2366 C CA . GLU A 1 308 ? -15.077 65.909 14.513 1.00 56.56 308 GLU A CA 1
ATOM 2367 C C . GLU A 1 308 ? -15.015 64.776 15.552 1.00 56.56 308 GLU A C 1
ATOM 2369 O O . GLU A 1 308 ? -14.018 64.057 15.625 1.00 56.56 308 GLU A O 1
ATOM 2374 N N . SER A 1 309 ? -16.093 64.553 16.312 1.00 59.62 309 SER A N 1
ATOM 2375 C CA . SER A 1 309 ? -16.161 63.479 17.312 1.00 59.62 309 SER A CA 1
ATOM 2376 C C . SER A 1 309 ? -16.226 62.093 16.666 1.00 59.62 309 SER A C 1
ATOM 2378 O O . SER A 1 309 ? -15.548 61.171 17.116 1.00 59.62 309 SER A O 1
ATOM 2380 N N . ALA A 1 310 ? -16.967 61.950 15.563 1.00 59.22 310 ALA A N 1
ATOM 2381 C CA . ALA A 1 310 ? -17.050 60.697 14.817 1.00 59.22 310 ALA A CA 1
ATOM 2382 C C . ALA A 1 310 ? -15.707 60.342 14.155 1.00 59.22 310 ALA A C 1
ATOM 2384 O O . ALA A 1 310 ? -15.282 59.187 14.200 1.00 59.22 310 ALA A O 1
ATOM 2385 N N . ILE A 1 311 ? -15.002 61.339 13.608 1.00 64.19 311 ILE A N 1
ATOM 2386 C CA . ILE A 1 311 ? -13.667 61.152 13.022 1.00 64.19 311 ILE A CA 1
ATOM 2387 C C . ILE A 1 311 ? -12.656 60.733 14.095 1.00 64.19 311 ILE A C 1
ATOM 2389 O O . ILE A 1 311 ? -11.901 59.788 13.873 1.00 64.19 311 ILE A O 1
ATOM 2393 N N . ALA A 1 312 ? -12.666 61.363 15.273 1.00 67.00 312 ALA A N 1
ATOM 2394 C CA . ALA A 1 312 ? -11.769 60.994 16.370 1.00 67.00 312 ALA A CA 1
ATOM 2395 C C . ALA A 1 312 ? -11.978 59.541 16.836 1.00 67.00 312 ALA A C 1
ATOM 2397 O O . ALA A 1 312 ? -11.009 58.833 17.111 1.00 67.00 312 ALA A O 1
ATOM 2398 N N . TRP A 1 313 ? -13.228 59.073 16.859 1.00 69.31 313 TRP A N 1
ATOM 2399 C CA . TRP A 1 313 ? -13.563 57.689 17.197 1.00 69.31 313 TRP A CA 1
ATOM 2400 C C . TRP A 1 313 ? -13.073 56.689 16.150 1.00 69.31 313 TRP A C 1
ATOM 2402 O O . TRP A 1 313 ? -12.429 55.702 16.506 1.00 69.31 313 TRP A O 1
ATOM 2412 N N . ILE A 1 314 ? -13.309 56.964 14.864 1.00 72.50 314 ILE A N 1
ATOM 2413 C CA . ILE A 1 314 ? -12.853 56.097 13.769 1.00 72.50 314 ILE A CA 1
ATOM 2414 C C . ILE A 1 314 ? -11.324 56.019 13.765 1.00 72.50 314 ILE A C 1
ATOM 2416 O O . ILE A 1 314 ? -10.765 54.922 13.777 1.00 72.50 314 ILE A O 1
ATOM 2420 N N . VAL A 1 315 ? -10.640 57.163 13.842 1.00 75.06 315 VAL A N 1
ATOM 2421 C CA . VAL A 1 315 ? -9.172 57.219 13.868 1.00 75.06 315 VAL A CA 1
ATOM 2422 C C . VAL A 1 315 ? -8.619 56.505 15.102 1.00 75.06 315 VAL A C 1
ATOM 2424 O O . VAL A 1 315 ? -7.691 55.713 14.965 1.00 75.06 315 VAL A O 1
ATOM 2427 N N . GLY A 1 316 ? -9.220 56.699 16.280 1.00 75.75 316 GLY A N 1
ATOM 2428 C CA . GLY A 1 316 ? -8.828 56.003 17.507 1.00 75.75 316 GLY A CA 1
ATOM 2429 C C . GLY A 1 316 ? -8.957 54.483 17.391 1.00 75.75 316 GLY A C 1
ATOM 2430 O O . GLY A 1 316 ? -8.024 53.758 17.730 1.00 75.75 316 GLY A O 1
ATOM 2431 N N . THR A 1 317 ? -10.067 53.990 16.836 1.00 71.75 317 THR A N 1
ATOM 2432 C CA . THR A 1 317 ? -10.246 52.546 16.610 1.00 71.75 317 THR A CA 1
ATOM 2433 C C . THR A 1 317 ? -9.273 51.983 15.574 1.00 71.75 317 THR A C 1
ATOM 2435 O O . THR A 1 317 ? -8.704 50.919 15.809 1.00 71.75 317 THR A O 1
ATOM 2438 N N . MET A 1 318 ? -8.993 52.701 14.479 1.00 71.88 318 MET A N 1
ATOM 2439 C CA . MET A 1 318 ? -8.002 52.257 13.489 1.00 71.88 318 MET A CA 1
ATOM 2440 C C . MET A 1 318 ? -6.581 52.219 14.063 1.00 71.88 318 MET A C 1
ATOM 2442 O O . MET A 1 318 ? -5.823 51.309 13.739 1.00 71.88 318 MET A O 1
ATOM 2446 N N . LEU A 1 319 ? -6.224 53.160 14.944 1.00 74.88 319 LEU A N 1
ATOM 2447 C CA . LEU A 1 319 ? -4.908 53.200 15.589 1.00 74.88 319 LEU A CA 1
ATOM 2448 C C . LEU A 1 319 ? -4.718 52.036 16.568 1.00 74.88 319 LEU A C 1
ATOM 2450 O O . LEU A 1 319 ? -3.660 51.414 16.574 1.00 74.88 319 LEU A O 1
ATOM 2454 N N . VAL A 1 320 ? -5.750 51.697 17.346 1.00 74.50 320 VAL A N 1
ATOM 2455 C CA . VAL A 1 320 ? -5.719 50.554 18.274 1.00 74.50 320 VAL A CA 1
ATOM 2456 C C . VAL A 1 320 ? -5.633 49.227 17.518 1.00 74.50 320 VAL A C 1
ATOM 2458 O O . VAL A 1 320 ? -4.831 48.372 17.885 1.00 74.50 320 VAL A O 1
ATOM 2461 N N . ILE A 1 321 ? -6.395 49.069 16.430 1.00 73.62 321 ILE A N 1
ATOM 2462 C CA . ILE A 1 321 ? -6.325 47.874 15.573 1.00 73.62 321 ILE A CA 1
ATOM 2463 C C . ILE A 1 321 ? -4.951 47.775 14.896 1.00 73.62 321 ILE A C 1
ATOM 2465 O O . ILE A 1 321 ? -4.366 46.696 14.848 1.00 73.62 321 ILE A O 1
ATOM 2469 N N . GLY A 1 322 ? -4.404 48.898 14.420 1.00 71.56 322 GLY A N 1
ATOM 2470 C CA . GLY A 1 322 ? -3.066 48.950 13.833 1.00 71.56 322 GLY A CA 1
ATOM 2471 C C . GLY A 1 322 ? -1.970 48.555 14.823 1.00 71.56 322 GLY A C 1
ATOM 2472 O O . GLY A 1 322 ? -1.078 47.793 14.468 1.00 71.56 322 GLY A O 1
ATOM 2473 N N . LEU A 1 323 ? -2.059 49.007 16.076 1.00 68.94 323 LEU A N 1
ATOM 2474 C CA . LEU A 1 323 ? -1.092 48.647 17.114 1.00 68.94 323 LEU A CA 1
ATOM 2475 C C . LEU A 1 323 ? -1.195 47.165 17.513 1.00 68.94 323 LEU A C 1
ATOM 2477 O O . LEU A 1 323 ? -0.176 46.533 17.768 1.00 68.94 323 LEU A O 1
ATOM 2481 N N . ALA A 1 324 ? -2.410 46.611 17.530 1.00 63.88 324 ALA A N 1
ATOM 2482 C CA . ALA A 1 324 ? -2.668 45.207 17.848 1.00 63.88 324 ALA A CA 1
ATOM 2483 C C . ALA A 1 324 ? -2.250 44.226 16.736 1.00 63.88 324 ALA A C 1
ATOM 2485 O O . ALA A 1 324 ? -2.069 43.052 17.021 1.00 63.88 324 ALA A O 1
ATOM 2486 N N . LEU A 1 325 ? -2.114 44.683 15.486 1.00 63.44 325 LEU A N 1
ATOM 2487 C CA . LEU A 1 325 ? -1.612 43.872 14.365 1.00 63.44 325 LEU A CA 1
ATOM 2488 C C . LEU A 1 325 ? -0.079 43.878 14.245 1.00 63.44 325 LEU A C 1
ATOM 2490 O O . LEU A 1 325 ? 0.479 43.049 13.530 1.00 63.44 325 LEU A O 1
ATOM 2494 N N . VAL A 1 326 ? 0.590 44.847 14.878 1.00 58.22 326 VAL A N 1
ATOM 2495 C CA . VAL A 1 326 ? 2.056 45.007 14.853 1.00 58.22 326 VAL A CA 1
ATOM 2496 C C . VAL A 1 326 ? 2.732 44.325 16.055 1.00 58.22 326 VAL A C 1
ATOM 2498 O O . VAL A 1 326 ? 3.925 44.030 15.985 1.00 58.22 326 VAL A O 1
ATOM 2501 N N . LEU A 1 327 ? 1.980 44.075 17.131 1.00 44.72 327 LEU A N 1
ATOM 2502 C CA . LEU A 1 327 ? 2.372 43.269 18.297 1.00 44.72 327 LEU A CA 1
ATOM 2503 C C . LEU A 1 327 ? 2.024 41.792 18.088 1.00 44.72 327 LEU A C 1
ATOM 2505 O O . LEU A 1 327 ? 2.837 40.953 18.534 1.00 44.72 327 LEU A O 1
#

pLDDT: mean 74.08, std 18.92, range [27.12, 96.44]

Radius of gyration: 32.81 Å; chains: 1; bounding box: 55×96×68 Å

Sequence (327 aa):
VGSEMALNGAAAHAFSHILYKSLLFMCAGAMAVYAGRATLVEWTDSQDDSMDRGASSHTQQWKEPDHPLPWGLFALYMIGALSISGVPLLSGFISKPMILESLGKAHHEAGLLILIAASIGTFLHTGLKIPYAMWIKPRLDSASGLVDVASQNHDVDDQASPETDAPLTHKLPLSQWLAMSLGAGLCLLFGLAPDLLYGWLPYPVKFSPFEAYPISESLMTLSGGFFAFVLLRKWLYRPGRVLDLDWIYQKGGEPLRKVVVDTSWAVFGAVDIVVQRMASSMTQWFRGEKGTGPTPAQRFNLAQPSIESAIAWIVGTMLVIGLALVL

Secondary structure (DSSP, 8-state):
--SHHHHHHHHHHHHHHHHHHHHHHHHHHHHHHHTT-SSS---SS---S---S------------SSPPPHHHHHHHHHHHHHHHT-TTSHHHHHHHHHHHHHHTTT-HHHHHHHHHHHHHHIIIIIIIHHIIIIIHHHHHHHTTHHHHHHHTT--S-----S--S----PPPHHHHHHHHHHHHHHHHHHH-HHHHHTTSSS-----TTSHHHHHHHHHHHHHHHHHHHHHHHHHTS------HHHHHHHHHHHHHIIIIIHHHHHHHHHHHHHHHHHHHHHHHHHTTTS-SPPHHHHHHHTS--HHHHHHHHHHHHHHHHHHHH-

Foldseek 3Di:
DPDLLQQLLVVLQVVLVVLLVVLLVLLLCVLCLQLVHNDLDPPPDPDPPDDDDDPDDPPSDDDARLDADDVLSVVLLLLSLCLLLLAALFSNLLRLVSNLVVCVVVVVVVVNVVSLVVSLVSCLVRVPVVCCRHHVVSVVCVVVCVSVVVVVVPPPDDDDDDDDPDPCPVDDDVVSSVVSVVSSVVRNCCSNCVVVVQVPRPDHDPDDSPDPVSNVSSVCSNVVSVVVCVVCVVPVPPDDPDPPCVCVVVVVVVVVCCVPPVVVVVVVVVVVVVVVVVVVVVVCQCVCVPVNHDDPVVNVVVVPPDPVNVVVVVVVVVVVVVVVVVD